Protein AF-A0A7C7URK7-F1 (afdb_monomer_lite)

Sequence (186 aa):
MGELLWFRLLLSHNMNPLSAIESWKGCSKNYHDFELNGKVVEVKTTMTKEPRRVHINNERQLDDLGSECFYLYVLTLHAMDSGGQTLPDLVNEIRDILKGHSSAENLYEMALKDAGYLDIHVSSYNTGYIQKRQEIFEVKEGFPRITNLPKGIGNISYSLIISACADFEVDLEMALSNFIGAGTNG

pLDDT: mean 93.33, std 9.84, range [29.88, 98.69]

Secondary structure (DSSP, 8-state):
-HHHHHHHHHHHTT--HHHHHHHB-GGGT-SSSEEETTEEEEEEEE-PPSSPEEEESSGGGG--TT-SEEEEEEEEEEEESS-SB-HHHHHHHHHHHHTT-HHHHHHHHHHHHHTT--GGGGGG---EEEEEEEEEEE--TTSS------TT-----EEEEGGGGGGGB--HHHHHHHHH-S----

Foldseek 3Di:
DQLLVVLVVLLVVVQDLLQSLVQQDVLQPDLFGGDDPLETERTFEWQDDPLTKTKRQWLCNLDSVSGPWYKYKYWYKDKDPDDAAWPVNSLVVVCVSCPPVVNSNVSSVVSCVSSVHDPVCVVVGRIHMDTDDIWMFTRDPPAPGDDDDDPPDISDMDMDRVVVRVVRTDDPVVSSCVRSDDDPPD

Structure (mmCIF, N/CA/C/O backbone):
data_AF-A0A7C7URK7-F1
#
_entry.id   AF-A0A7C7URK7-F1
#
loop_
_atom_site.group_PDB
_atom_site.id
_atom_site.type_symbol
_atom_site.label_atom_id
_atom_site.label_alt_id
_atom_site.label_comp_id
_atom_site.label_asym_id
_atom_site.label_entity_id
_atom_site.label_seq_id
_atom_site.pdbx_PDB_ins_code
_atom_site.Cartn_x
_atom_site.Cartn_y
_atom_site.Cartn_z
_atom_site.occupancy
_atom_site.B_iso_or_equiv
_atom_site.auth_seq_id
_atom_site.auth_comp_id
_atom_site.auth_asym_id
_atom_site.auth_atom_id
_atom_site.pdbx_PDB_model_num
ATOM 1 N N . MET A 1 1 ? 4.137 -6.793 -4.977 1.00 90.56 1 MET A N 1
ATOM 2 C CA . MET A 1 1 ? 3.041 -6.443 -5.912 1.00 90.56 1 MET A CA 1
ATOM 3 C C . MET A 1 1 ? 2.158 -5.340 -5.346 1.00 90.56 1 MET A C 1
ATOM 5 O O . MET A 1 1 ? 2.074 -4.303 -5.978 1.00 90.56 1 MET A O 1
ATOM 9 N N . GLY A 1 2 ? 1.532 -5.526 -4.173 1.00 96.12 2 GLY A N 1
ATOM 10 C CA . GLY A 1 2 ? 0.616 -4.528 -3.598 1.00 96.12 2 GLY A CA 1
ATOM 11 C C . GLY A 1 2 ? 1.224 -3.135 -3.430 1.00 96.12 2 GLY A C 1
ATOM 12 O O . GLY A 1 2 ? 0.699 -2.180 -3.987 1.00 96.12 2 GLY A O 1
ATOM 13 N N . GLU A 1 3 ? 2.367 -3.035 -2.748 1.00 97.38 3 GLU A N 1
ATOM 14 C CA . GLU A 1 3 ? 3.081 -1.761 -2.558 1.00 97.38 3 GLU A CA 1
ATOM 15 C C . GLU A 1 3 ? 3.446 -1.084 -3.887 1.00 97.38 3 GLU A C 1
ATOM 17 O O . GLU A 1 3 ? 3.233 0.110 -4.049 1.00 97.38 3 GLU A O 1
ATOM 22 N N . LEU A 1 4 ? 3.908 -1.846 -4.885 1.00 97.75 4 LEU A N 1
ATOM 23 C CA . LEU A 1 4 ? 4.211 -1.309 -6.218 1.00 97.75 4 LEU A CA 1
ATOM 24 C C . LEU A 1 4 ? 2.962 -0.798 -6.951 1.00 97.75 4 LEU A C 1
ATOM 26 O O . LEU A 1 4 ? 3.048 0.172 -7.699 1.00 97.75 4 LEU A O 1
ATOM 30 N N . LEU A 1 5 ? 1.801 -1.427 -6.748 1.00 97.75 5 LEU A N 1
ATOM 31 C CA . LEU A 1 5 ? 0.539 -0.938 -7.306 1.00 97.75 5 LEU A CA 1
ATOM 32 C C . LEU A 1 5 ? 0.128 0.386 -6.653 1.00 97.75 5 LEU A C 1
ATOM 34 O O . LEU A 1 5 ? -0.305 1.285 -7.367 1.00 97.75 5 LEU A O 1
ATOM 38 N N . TRP A 1 6 ? 0.316 0.531 -5.337 1.00 98.00 6 TRP A N 1
ATOM 39 C CA . TRP A 1 6 ? 0.125 1.814 -4.653 1.00 98.00 6 TRP A CA 1
ATOM 40 C C . TRP A 1 6 ? 1.121 2.871 -5.144 1.00 98.00 6 TRP A C 1
ATOM 42 O O . TRP A 1 6 ? 0.716 3.960 -5.533 1.00 98.00 6 TRP A O 1
ATOM 52 N N . PHE A 1 7 ? 2.409 2.532 -5.228 1.00 98.31 7 PHE A N 1
ATOM 53 C CA . PHE A 1 7 ? 3.443 3.431 -5.742 1.00 98.31 7 PHE A CA 1
ATOM 54 C C . PHE A 1 7 ? 3.117 3.930 -7.156 1.00 98.31 7 PHE A C 1
ATOM 56 O O . PHE A 1 7 ? 3.202 5.122 -7.439 1.00 98.31 7 PHE A O 1
ATOM 63 N N . ARG A 1 8 ? 2.645 3.037 -8.031 1.00 98.00 8 ARG A N 1
ATOM 64 C CA . ARG A 1 8 ? 2.185 3.405 -9.370 1.00 98.00 8 ARG A CA 1
ATOM 65 C C . ARG A 1 8 ? 0.964 4.329 -9.351 1.00 98.00 8 ARG A C 1
ATOM 67 O O . ARG A 1 8 ? 0.910 5.241 -10.171 1.00 98.00 8 ARG A O 1
ATOM 74 N N . LEU A 1 9 ? 0.019 4.131 -8.426 1.00 97.25 9 LEU A N 1
ATOM 75 C CA . LEU A 1 9 ? -1.106 5.056 -8.240 1.00 97.25 9 LEU A CA 1
ATOM 76 C C . LEU A 1 9 ? -0.622 6.448 -7.826 1.00 97.25 9 LEU A C 1
ATOM 78 O O . LEU A 1 9 ? -1.114 7.433 -8.365 1.00 97.25 9 LEU A O 1
ATOM 82 N N . LEU A 1 10 ? 0.362 6.557 -6.931 1.00 97.88 10 LEU A N 1
ATOM 83 C CA . LEU A 1 10 ? 0.929 7.858 -6.558 1.00 97.88 10 LEU A CA 1
ATOM 84 C C . LEU A 1 10 ? 1.491 8.592 -7.784 1.00 97.88 10 LEU A C 1
ATOM 86 O O . LEU A 1 10 ? 1.167 9.758 -8.020 1.00 97.88 10 LEU A O 1
ATOM 90 N N . LEU A 1 11 ? 2.274 7.890 -8.607 1.00 97.50 11 LEU A N 1
ATOM 91 C CA . LEU A 1 11 ? 2.854 8.450 -9.831 1.00 97.50 11 LEU A CA 1
ATOM 92 C C . LEU A 1 11 ? 1.776 8.857 -10.849 1.00 97.50 11 LEU A C 1
ATOM 94 O O . LEU A 1 11 ? 1.874 9.927 -11.449 1.00 97.50 11 LEU A O 1
ATOM 98 N N . SER A 1 12 ? 0.717 8.055 -11.019 1.00 96.00 12 SER A N 1
ATOM 99 C CA . SER A 1 12 ? -0.376 8.380 -11.949 1.00 96.00 12 SER A CA 1
ATOM 100 C C . SER A 1 12 ? -1.217 9.581 -11.505 1.00 96.00 12 SER A C 1
ATOM 102 O O . SER A 1 12 ? -1.884 10.192 -12.336 1.00 96.00 12 SER A O 1
ATOM 104 N N . HIS A 1 13 ? -1.171 9.938 -10.220 1.00 95.69 13 HIS A N 1
ATOM 105 C CA . HIS A 1 13 ? -1.833 11.117 -9.653 1.00 95.69 13 HIS A CA 1
ATOM 106 C C . HIS A 1 13 ? -0.895 12.328 -9.560 1.00 95.69 13 HIS A C 1
ATOM 108 O O . HIS A 1 13 ? -1.106 13.234 -8.757 1.00 95.69 13 HIS A O 1
ATOM 114 N N . ASN A 1 14 ? 0.127 12.372 -10.422 1.00 92.75 14 ASN A N 1
ATOM 115 C CA . ASN A 1 14 ? 1.082 13.474 -10.548 1.00 92.75 14 ASN A CA 1
ATOM 116 C C . ASN A 1 14 ? 1.873 13.772 -9.266 1.00 92.75 14 ASN A C 1
ATOM 118 O O . ASN A 1 14 ? 2.374 14.887 -9.096 1.00 92.75 14 ASN A O 1
ATOM 122 N N . MET A 1 15 ? 2.019 12.795 -8.365 1.00 95.75 15 MET A N 1
ATOM 123 C CA . MET A 1 15 ? 2.967 12.936 -7.268 1.00 95.75 15 MET A CA 1
ATOM 124 C C . MET A 1 15 ? 4.379 13.060 -7.846 1.00 95.75 15 MET A C 1
ATOM 126 O O . MET A 1 15 ? 4.752 12.332 -8.768 1.00 95.75 15 MET A O 1
ATOM 130 N N . ASN A 1 16 ? 5.178 13.980 -7.302 1.00 96.19 16 ASN A N 1
ATOM 131 C CA . ASN A 1 16 ? 6.574 14.109 -7.699 1.00 96.19 16 ASN A CA 1
ATOM 132 C C . ASN A 1 16 ? 7.290 12.747 -7.534 1.00 96.19 16 ASN A C 1
ATOM 134 O O . ASN A 1 16 ? 7.237 12.187 -6.437 1.00 96.19 16 ASN A O 1
ATOM 138 N N . PRO A 1 17 ? 7.980 12.224 -8.567 1.00 97.62 17 PRO A N 1
ATOM 139 C CA . PRO A 1 17 ? 8.594 10.898 -8.506 1.00 97.62 17 PRO A CA 1
ATOM 140 C C . PRO A 1 17 ? 9.590 10.702 -7.364 1.00 97.62 17 PRO A C 1
ATOM 142 O O . PRO A 1 17 ? 9.638 9.621 -6.780 1.00 97.62 17 PRO A O 1
ATOM 145 N N . LEU A 1 18 ? 10.359 11.743 -7.021 1.00 97.25 18 LEU A N 1
ATOM 146 C CA . LEU A 1 18 ? 11.308 11.693 -5.911 1.00 97.25 18 LEU A CA 1
ATOM 147 C C . LEU A 1 18 ? 10.567 11.596 -4.574 1.00 97.25 18 LEU A C 1
ATOM 149 O O . LEU A 1 18 ? 10.845 10.698 -3.787 1.00 97.25 18 LEU A O 1
ATOM 153 N N . SER A 1 19 ? 9.561 12.444 -4.354 1.00 96.94 19 SER A N 1
ATOM 154 C CA . SER A 1 19 ? 8.739 12.374 -3.140 1.00 96.94 19 SER A CA 1
ATOM 155 C C . SER A 1 19 ? 7.994 11.042 -3.026 1.00 96.94 19 SER A C 1
ATOM 157 O O . SER A 1 19 ? 7.854 10.505 -1.930 1.00 96.94 19 SER A O 1
ATOM 159 N N . ALA A 1 20 ? 7.524 10.489 -4.148 1.00 97.75 20 ALA A N 1
ATOM 160 C CA . ALA A 1 20 ? 6.830 9.210 -4.165 1.00 97.75 20 ALA A CA 1
ATOM 161 C C . ALA A 1 20 ? 7.758 8.079 -3.695 1.00 97.75 20 ALA A C 1
ATOM 163 O O . ALA A 1 20 ? 7.369 7.307 -2.818 1.00 97.75 20 ALA A O 1
ATOM 164 N N . ILE A 1 21 ? 8.986 7.985 -4.229 1.00 97.88 21 ILE A N 1
ATOM 165 C CA . ILE A 1 21 ? 9.913 6.915 -3.828 1.00 97.88 21 ILE A CA 1
ATOM 166 C C . ILE A 1 21 ? 10.423 7.119 -2.402 1.00 97.88 21 ILE A C 1
ATOM 168 O O . ILE A 1 21 ? 10.531 6.159 -1.648 1.00 97.88 21 ILE A O 1
ATOM 172 N N . GLU A 1 22 ? 10.657 8.366 -1.991 1.00 96.38 22 GLU A N 1
ATOM 173 C CA . GLU A 1 22 ? 11.041 8.683 -0.615 1.00 96.38 22 GLU A CA 1
ATOM 174 C C . GLU A 1 22 ? 9.939 8.332 0.387 1.00 96.38 22 GLU A C 1
ATOM 176 O O . GLU A 1 22 ? 10.253 8.005 1.533 1.00 96.38 22 GLU A O 1
ATOM 181 N N . SER A 1 23 ? 8.669 8.365 -0.026 1.00 97.12 23 SER A N 1
ATOM 182 C CA . SER A 1 23 ? 7.552 7.962 0.828 1.00 97.12 23 SER A CA 1
ATOM 183 C C . SER A 1 23 ? 7.448 6.450 1.021 1.00 97.12 23 SER A C 1
ATOM 185 O O . SER A 1 23 ? 6.872 6.024 2.015 1.00 97.12 23 SER A O 1
ATOM 187 N N . TRP A 1 24 ? 8.019 5.625 0.135 1.00 97.69 24 TRP A N 1
ATOM 188 C CA . TRP A 1 24 ? 7.968 4.167 0.260 1.00 97.69 24 TRP A CA 1
ATOM 189 C C . TRP A 1 24 ? 8.953 3.684 1.336 1.00 97.69 24 TRP A C 1
ATOM 191 O O . TRP A 1 24 ? 10.169 3.725 1.163 1.00 97.69 24 TRP A O 1
ATOM 201 N N . LYS A 1 25 ? 8.425 3.246 2.482 1.00 95.31 25 LYS A N 1
ATOM 202 C CA . LYS A 1 25 ? 9.189 2.796 3.659 1.00 95.31 25 LYS A CA 1
ATOM 203 C C . LYS A 1 25 ? 9.183 1.278 3.842 1.00 95.31 25 LYS A C 1
ATOM 205 O O . LYS A 1 25 ? 10.117 0.749 4.457 1.00 95.31 25 LYS A O 1
ATOM 210 N N . GLY A 1 26 ? 8.179 0.586 3.302 1.00 88.75 26 GLY A N 1
ATOM 211 C CA . GLY A 1 26 ? 7.994 -0.866 3.429 1.00 88.75 26 GLY A CA 1
ATOM 212 C C . GLY A 1 26 ? 9.161 -1.689 2.876 1.00 88.75 26 GLY A C 1
ATOM 213 O O . GLY A 1 26 ? 9.541 -2.704 3.466 1.00 88.75 26 GLY A O 1
ATOM 214 N N . CYS A 1 27 ? 9.840 -1.192 1.834 1.00 84.06 27 CYS A N 1
ATOM 215 C CA . CYS A 1 27 ? 11.009 -1.851 1.242 1.00 84.06 27 CYS A CA 1
ATOM 216 C C . CYS A 1 27 ? 12.147 -2.114 2.245 1.00 84.06 27 CYS A C 1
ATOM 218 O O . CYS A 1 27 ? 12.900 -3.068 2.078 1.00 84.06 27 CYS A O 1
ATOM 220 N N . SER A 1 28 ? 12.249 -1.322 3.319 1.00 81.06 28 SER A N 1
ATOM 221 C CA . SER A 1 28 ? 13.300 -1.436 4.339 1.00 81.06 28 SER A CA 1
ATOM 222 C C . SER A 1 28 ? 12.817 -2.061 5.660 1.00 81.06 28 SER A C 1
ATOM 224 O O . SER A 1 28 ? 13.458 -1.872 6.694 1.00 81.06 28 SER A O 1
ATOM 226 N N . LYS A 1 29 ? 11.716 -2.833 5.646 1.00 79.00 29 LYS A N 1
ATOM 227 C CA . LYS A 1 29 ? 11.122 -3.511 6.825 1.00 79.00 29 LYS A CA 1
ATOM 228 C C . LYS A 1 29 ? 10.642 -2.565 7.935 1.00 79.00 29 LYS A C 1
ATOM 230 O O . LYS A 1 29 ? 10.674 -2.927 9.113 1.00 79.00 29 LYS A O 1
ATOM 235 N N . ASN A 1 30 ? 10.200 -1.364 7.570 1.00 84.94 30 ASN A N 1
ATOM 236 C CA . ASN A 1 30 ? 9.468 -0.504 8.498 1.00 84.94 30 ASN A CA 1
ATOM 237 C C . ASN A 1 30 ? 8.087 -1.100 8.813 1.00 84.94 30 ASN A C 1
ATOM 239 O O . ASN A 1 30 ? 7.623 -2.013 8.131 1.00 84.94 30 ASN A O 1
ATOM 243 N N . TYR A 1 31 ? 7.441 -0.609 9.875 1.00 87.56 31 TYR A N 1
ATOM 244 C CA . TYR A 1 31 ? 6.106 -1.091 10.246 1.00 87.56 31 TYR A CA 1
ATOM 245 C C . TYR A 1 31 ? 5.027 -0.666 9.254 1.00 87.56 31 TYR A C 1
ATOM 247 O O . TYR A 1 31 ? 4.070 -1.417 9.085 1.00 87.56 31 TYR A O 1
ATOM 255 N N . HIS A 1 32 ? 5.208 0.492 8.619 1.00 93.50 32 HIS A N 1
ATOM 256 C CA . HIS A 1 32 ? 4.297 1.037 7.625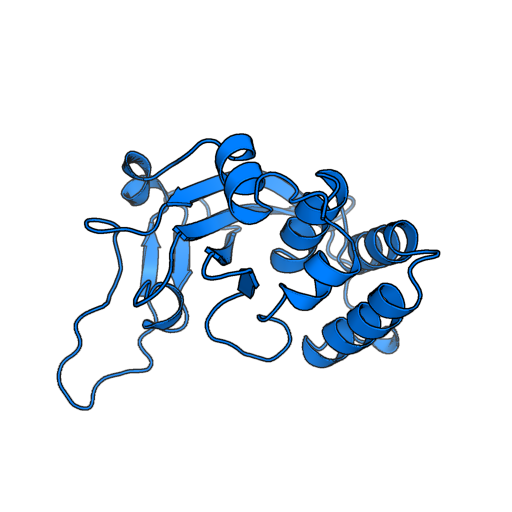 1.00 93.50 32 HIS A CA 1
ATOM 257 C C . HIS A 1 32 ? 4.913 1.002 6.231 1.00 93.50 32 HIS A C 1
ATOM 259 O O . HIS A 1 32 ? 6.126 1.188 6.064 1.00 93.50 32 HIS A O 1
ATOM 265 N N . ASP A 1 33 ? 4.057 0.821 5.231 1.00 96.94 33 ASP A N 1
ATOM 266 C CA . ASP A 1 33 ? 4.492 0.744 3.842 1.00 96.94 33 ASP A CA 1
ATOM 267 C C . ASP A 1 33 ? 4.819 2.115 3.243 1.00 96.94 33 ASP A C 1
ATOM 269 O O . ASP A 1 33 ? 5.863 2.253 2.606 1.00 96.94 33 ASP A O 1
ATOM 273 N N . PHE A 1 34 ? 3.980 3.136 3.452 1.00 97.81 34 PHE A N 1
ATOM 274 C CA . PHE A 1 34 ? 4.201 4.485 2.922 1.00 97.81 34 PHE A CA 1
ATOM 275 C C . PHE A 1 34 ? 3.983 5.569 3.973 1.00 97.81 34 PHE A C 1
ATOM 277 O O . PHE A 1 34 ? 2.985 5.551 4.688 1.00 97.81 34 PHE A O 1
ATOM 284 N N . GLU A 1 35 ? 4.885 6.551 4.013 1.00 96.38 35 GLU A N 1
ATOM 285 C CA . GLU A 1 35 ? 4.817 7.689 4.931 1.00 96.38 35 GLU A CA 1
ATOM 286 C C . GLU A 1 35 ? 5.236 8.998 4.248 1.00 96.38 35 GLU A C 1
ATOM 288 O O . GLU A 1 35 ? 6.319 9.090 3.666 1.00 96.38 35 GLU A O 1
ATOM 293 N N . LEU A 1 36 ? 4.406 10.036 4.365 1.00 95.25 36 LEU A N 1
ATOM 294 C CA . LEU A 1 36 ? 4.687 11.377 3.853 1.00 95.25 36 LEU A CA 1
ATOM 295 C C . LEU A 1 36 ? 4.114 12.442 4.791 1.00 95.25 36 LEU A C 1
ATOM 297 O O . LEU A 1 36 ? 2.902 12.545 4.942 1.00 95.25 36 LEU A O 1
ATOM 301 N N . ASN A 1 37 ? 4.972 13.273 5.391 1.00 93.25 37 ASN A N 1
ATOM 302 C CA . ASN A 1 37 ? 4.561 14.410 6.231 1.00 93.25 37 ASN A CA 1
ATOM 303 C C . ASN A 1 37 ? 3.529 14.044 7.321 1.00 93.25 37 ASN A C 1
ATOM 305 O O . ASN A 1 37 ? 2.568 14.770 7.530 1.00 93.25 37 ASN A O 1
ATOM 309 N N . GLY A 1 38 ? 3.705 12.902 7.994 1.00 93.50 38 GLY A N 1
ATOM 310 C CA . GLY A 1 38 ? 2.770 12.418 9.020 1.00 93.50 38 GLY A CA 1
ATOM 311 C C . GLY A 1 38 ? 1.544 11.676 8.477 1.00 93.50 38 GLY A C 1
ATOM 312 O O . GLY A 1 38 ? 0.725 11.210 9.262 1.00 93.50 38 GLY A O 1
ATOM 313 N N . LYS A 1 39 ? 1.409 11.527 7.157 1.00 96.81 39 LYS A N 1
ATOM 314 C CA . LYS A 1 39 ? 0.357 10.735 6.512 1.00 96.81 39 LYS A CA 1
ATOM 315 C C . LYS A 1 39 ? 0.890 9.346 6.207 1.00 96.81 39 LYS A C 1
ATOM 317 O O . LYS A 1 39 ? 1.969 9.225 5.630 1.00 96.81 39 LYS A O 1
ATOM 322 N N . VAL A 1 40 ? 0.138 8.320 6.576 1.00 97.56 40 VAL A N 1
ATOM 323 C CA . VAL A 1 40 ? 0.571 6.921 6.532 1.00 97.56 40 VAL A CA 1
ATOM 324 C C . VAL A 1 40 ? -0.389 6.096 5.686 1.00 97.56 40 VAL A C 1
ATOM 326 O O . VAL A 1 40 ? -1.605 6.274 5.767 1.00 97.56 40 VAL A O 1
ATOM 329 N N . VAL A 1 41 ? 0.150 5.182 4.880 1.00 98.38 41 VAL A N 1
ATOM 330 C CA . VAL A 1 41 ? -0.627 4.161 4.172 1.00 98.38 41 VAL A CA 1
ATOM 331 C C . VAL A 1 41 ? 0.015 2.800 4.402 1.00 98.38 41 VAL A C 1
ATOM 333 O O . VAL A 1 41 ? 1.168 2.574 4.041 1.00 98.38 41 VAL A O 1
ATOM 336 N N . GLU A 1 42 ? -0.764 1.884 4.964 1.00 98.25 42 GLU A N 1
ATOM 337 C CA . GLU A 1 42 ? -0.437 0.465 5.071 1.00 98.25 42 GLU A CA 1
ATOM 338 C C . GLU A 1 42 ? -1.128 -0.297 3.934 1.00 98.25 42 GLU A C 1
ATOM 340 O O . GLU A 1 42 ? -2.347 -0.208 3.772 1.00 98.25 42 GLU A O 1
ATOM 345 N N . VAL A 1 43 ? -0.380 -1.061 3.140 1.00 98.19 43 VAL A N 1
ATOM 346 C CA . VAL A 1 43 ? -0.869 -1.742 1.937 1.00 98.19 43 VAL A CA 1
ATOM 347 C C . VAL A 1 43 ? -0.986 -3.242 2.181 1.00 98.19 43 VAL A C 1
ATOM 349 O O . VAL A 1 43 ? -0.013 -3.973 2.343 1.00 98.19 43 VAL A O 1
ATOM 352 N N . LYS A 1 44 ? -2.208 -3.769 2.102 1.00 97.81 44 LYS A N 1
ATOM 353 C CA . LYS A 1 44 ? -2.470 -5.207 2.202 1.00 97.81 44 LYS A CA 1
ATOM 354 C C . LYS A 1 44 ? -3.042 -5.762 0.911 1.00 97.81 44 LYS A C 1
ATOM 356 O O . LYS A 1 44 ? -3.867 -5.152 0.240 1.00 97.81 44 LYS A O 1
ATOM 361 N N . THR A 1 45 ? -2.635 -6.983 0.579 1.00 97.06 45 THR A N 1
ATOM 362 C CA . THR A 1 45 ? -3.232 -7.750 -0.520 1.00 97.06 45 THR A CA 1
ATOM 363 C C . THR A 1 45 ? -3.983 -8.951 0.036 1.00 97.06 45 THR A C 1
ATOM 365 O O . THR A 1 45 ? -3.614 -9.512 1.068 1.00 97.06 45 THR A O 1
ATOM 368 N N . THR A 1 46 ? -5.046 -9.363 -0.645 1.00 97.19 46 THR A N 1
ATOM 369 C CA . THR A 1 46 ? -5.754 -10.604 -0.343 1.00 97.19 46 THR A CA 1
ATOM 370 C C . THR A 1 46 ? -6.185 -11.307 -1.616 1.00 97.19 46 THR A C 1
ATOM 372 O O . THR A 1 46 ? -6.560 -10.680 -2.604 1.00 97.19 46 THR A O 1
ATOM 375 N N . MET A 1 47 ? -6.147 -12.632 -1.575 1.00 95.31 47 MET A N 1
ATOM 376 C CA . MET A 1 47 ? -6.725 -13.513 -2.593 1.00 95.31 47 MET A CA 1
ATOM 377 C C . MET A 1 47 ? -7.799 -14.429 -1.985 1.00 95.31 47 MET A C 1
ATOM 379 O O . MET A 1 47 ? -8.251 -15.384 -2.615 1.00 95.31 47 MET A O 1
ATOM 383 N N . THR A 1 48 ? -8.170 -14.187 -0.723 1.00 89.38 48 THR A N 1
ATOM 384 C CA . THR A 1 48 ? -9.136 -15.020 -0.001 1.00 89.38 48 THR A CA 1
ATOM 385 C C . THR A 1 48 ? -10.544 -14.866 -0.575 1.00 89.38 48 THR A C 1
ATOM 387 O O . THR A 1 48 ? -10.916 -13.806 -1.074 1.00 89.38 48 THR A O 1
ATOM 390 N N . LYS A 1 49 ? -11.336 -15.942 -0.509 1.00 88.56 49 LYS A N 1
ATOM 391 C CA . LYS A 1 49 ? -12.784 -15.886 -0.759 1.00 88.56 49 LYS A CA 1
ATOM 392 C C . LYS A 1 49 ? -13.504 -15.348 0.477 1.00 88.56 49 LYS A C 1
ATOM 394 O O . LYS A 1 49 ? -12.923 -15.308 1.559 1.00 88.56 49 LYS A O 1
ATOM 399 N N . GLU A 1 50 ? -14.768 -14.968 0.313 1.00 90.38 50 GLU A N 1
ATOM 400 C CA . GLU A 1 50 ? -15.561 -14.411 1.410 1.00 90.38 50 GLU A CA 1
ATOM 401 C C . GLU A 1 50 ? -15.671 -15.368 2.626 1.00 90.38 50 GLU A C 1
ATOM 403 O O . GLU A 1 50 ? -15.847 -16.576 2.436 1.00 90.38 50 GLU A O 1
ATOM 408 N N . PRO A 1 51 ? -15.585 -14.852 3.872 1.00 92.31 51 PRO A N 1
ATOM 409 C CA . PRO A 1 51 ? -15.281 -13.458 4.198 1.00 92.31 51 PRO A CA 1
ATOM 410 C C . PRO A 1 51 ? -13.819 -13.112 3.875 1.00 92.31 51 PRO A C 1
ATOM 412 O O . PRO A 1 51 ? -12.902 -13.788 4.359 1.00 92.31 51 PRO A O 1
ATOM 415 N N . ARG A 1 52 ? -13.602 -12.060 3.071 1.00 96.19 52 ARG A N 1
ATOM 416 C CA . ARG A 1 52 ? -12.250 -11.627 2.695 1.00 96.19 52 ARG A CA 1
ATOM 417 C C . ARG A 1 52 ? -11.501 -11.122 3.917 1.00 96.19 52 ARG A C 1
ATOM 419 O O . ARG A 1 52 ? -12.050 -10.396 4.751 1.00 96.19 52 ARG A O 1
ATOM 426 N N . ARG A 1 53 ? -10.228 -11.502 4.006 1.00 97.50 53 ARG A N 1
ATOM 427 C CA . ARG A 1 53 ? -9.351 -11.134 5.118 1.00 97.50 53 ARG A CA 1
ATOM 428 C C . ARG A 1 53 ? -8.022 -10.580 4.643 1.00 97.50 53 ARG A C 1
ATOM 430 O O . ARG A 1 53 ? -7.478 -11.055 3.647 1.00 97.50 53 ARG A O 1
ATOM 437 N N . VAL A 1 54 ? -7.482 -9.643 5.410 1.00 97.81 54 VAL A N 1
ATOM 438 C CA . VAL A 1 54 ? -6.081 -9.217 5.328 1.00 97.81 54 VAL A CA 1
ATOM 439 C C . VAL A 1 54 ? -5.357 -9.587 6.611 1.00 97.81 54 VAL A C 1
ATOM 441 O O . VAL A 1 54 ? -5.956 -9.598 7.689 1.00 97.81 54 VAL A O 1
ATOM 444 N N . HIS A 1 55 ? -4.076 -9.922 6.489 1.00 97.31 55 HIS A N 1
ATOM 445 C CA . HIS A 1 55 ? -3.242 -10.250 7.635 1.00 97.31 55 HIS A CA 1
ATOM 446 C C . HIS A 1 55 ? -2.457 -9.022 8.082 1.00 97.31 55 HIS A C 1
ATOM 448 O O . HIS A 1 55 ? -1.801 -8.369 7.270 1.00 97.31 55 HIS A O 1
ATOM 454 N N . ILE A 1 56 ? -2.524 -8.736 9.376 1.00 97.31 56 ILE A N 1
ATOM 455 C CA . ILE A 1 56 ? -1.682 -7.765 10.058 1.00 97.31 56 ILE A CA 1
ATOM 456 C C . ILE A 1 56 ? -0.586 -8.574 10.747 1.00 97.31 56 ILE A C 1
ATOM 458 O O . ILE A 1 56 ? -0.879 -9.383 11.626 1.00 97.31 56 ILE A O 1
ATOM 462 N N . ASN A 1 57 ? 0.658 -8.423 10.293 1.00 95.00 57 ASN A N 1
ATOM 463 C CA . ASN A 1 57 ? 1.794 -9.234 10.745 1.00 95.00 57 ASN A CA 1
ATOM 464 C C . ASN A 1 57 ? 2.350 -8.760 12.089 1.00 95.00 57 ASN A C 1
ATOM 466 O O . ASN A 1 57 ? 3.026 -9.519 12.780 1.00 95.00 57 ASN A O 1
ATOM 470 N N . ASN A 1 58 ? 2.097 -7.501 12.430 1.00 95.12 58 ASN A N 1
ATOM 471 C CA . ASN A 1 58 ? 2.524 -6.892 13.674 1.00 95.12 58 ASN A CA 1
ATOM 472 C C . ASN A 1 58 ? 1.497 -5.835 14.093 1.00 95.12 58 ASN A C 1
ATOM 474 O O . ASN A 1 58 ? 1.008 -5.082 13.253 1.00 95.12 58 ASN A O 1
ATOM 478 N N . GLU A 1 59 ? 1.186 -5.750 15.383 1.00 93.50 59 GLU A N 1
ATOM 479 C CA . GLU A 1 59 ? 0.239 -4.781 15.935 1.00 93.50 59 GLU A CA 1
ATOM 480 C C . GLU A 1 59 ? 0.574 -3.333 15.567 1.00 93.50 59 GLU A C 1
ATOM 482 O O . GLU A 1 59 ? -0.332 -2.530 15.353 1.00 93.50 59 GLU A O 1
ATOM 487 N N . ARG A 1 60 ? 1.866 -3.030 15.406 1.00 93.44 60 ARG A N 1
ATOM 488 C CA . ARG A 1 60 ? 2.366 -1.694 15.083 1.00 93.44 60 ARG A CA 1
ATOM 489 C C . ARG A 1 60 ? 2.047 -1.252 13.663 1.00 93.44 60 ARG A C 1
ATOM 491 O O . ARG A 1 60 ? 2.122 -0.068 13.400 1.00 93.44 60 ARG A O 1
ATOM 498 N N . GLN A 1 61 ? 1.671 -2.163 12.762 1.00 95.19 61 GLN A N 1
ATOM 499 C CA . GLN A 1 61 ? 1.336 -1.796 11.381 1.00 95.19 61 GLN A CA 1
ATOM 500 C C . GLN A 1 61 ? 0.044 -0.978 11.261 1.00 95.19 61 GLN A C 1
ATOM 502 O O . GLN A 1 61 ? -0.230 -0.467 10.187 1.00 95.19 61 GLN A O 1
ATOM 507 N N . LEU A 1 62 ? -0.786 -0.921 12.311 1.00 95.50 62 LEU A N 1
ATOM 508 C CA . LEU A 1 62 ? -2.004 -0.098 12.361 1.00 95.50 62 LEU A CA 1
ATOM 509 C C . LEU A 1 62 ? -2.004 0.849 13.574 1.00 95.50 62 LEU A C 1
ATOM 511 O O . LEU A 1 62 ? -3.070 1.293 14.017 1.00 95.50 62 LEU A O 1
ATOM 515 N N . ASP A 1 63 ? -0.823 1.112 14.137 1.00 91.31 63 ASP A N 1
ATOM 516 C CA . ASP A 1 63 ? -0.626 2.065 15.226 1.00 91.31 63 ASP A CA 1
ATOM 517 C C . ASP A 1 63 ? -0.538 3.480 14.642 1.00 91.31 63 ASP A C 1
ATOM 519 O O . ASP A 1 63 ? 0.444 3.846 14.001 1.00 91.31 63 ASP A O 1
ATOM 523 N N . ASP A 1 64 ? -1.590 4.274 14.838 1.00 90.25 64 ASP A N 1
ATOM 524 C CA . ASP A 1 64 ? -1.710 5.626 14.287 1.00 90.25 64 ASP A CA 1
ATOM 525 C C . ASP A 1 64 ? -1.127 6.717 15.181 1.00 90.25 64 ASP A C 1
ATOM 527 O O . ASP A 1 64 ? -1.312 7.907 14.908 1.00 90.25 64 ASP A O 1
ATOM 531 N N . LEU A 1 65 ? -0.409 6.347 16.243 1.00 88.06 65 LEU A N 1
ATOM 532 C CA . LEU A 1 65 ? 0.114 7.310 17.197 1.00 88.06 65 LEU A CA 1
ATOM 533 C 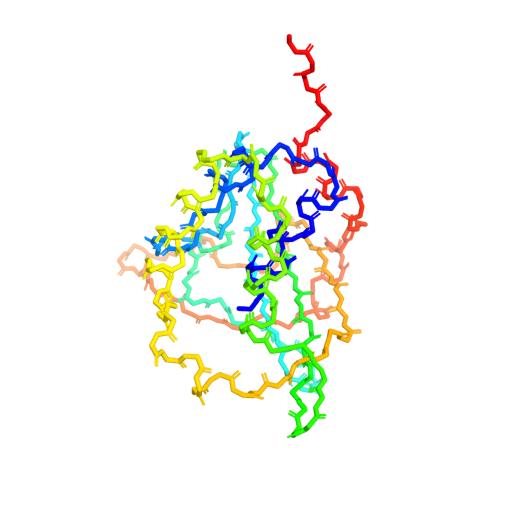C . LEU A 1 65 ? 1.035 8.338 16.518 1.00 88.06 65 LEU A C 1
ATOM 535 O O . LEU A 1 65 ? 2.118 8.018 16.033 1.00 88.06 65 LEU A O 1
ATOM 539 N N . GLY A 1 66 ? 0.614 9.605 16.540 1.00 87.06 66 GLY A N 1
ATOM 540 C CA . GLY A 1 66 ? 1.367 10.722 15.963 1.00 87.06 66 GLY A CA 1
ATOM 541 C C . GLY A 1 66 ? 1.196 10.906 14.452 1.00 87.06 66 GLY A C 1
ATOM 542 O O . GLY A 1 66 ? 1.843 11.789 13.891 1.00 87.06 66 GLY A O 1
ATOM 543 N N . SER A 1 67 ? 0.328 10.122 13.806 1.00 92.25 67 SER A N 1
ATOM 544 C CA . SER A 1 67 ? -0.025 10.308 12.395 1.00 92.25 67 SER A CA 1
ATOM 545 C C . SER A 1 67 ? -1.074 11.415 12.236 1.00 92.25 67 SER A C 1
ATOM 547 O O . SER A 1 67 ? -2.018 11.503 13.018 1.00 92.25 67 SER A O 1
ATOM 549 N N . GLU A 1 68 ? -0.931 12.255 11.210 1.00 93.75 68 GLU A N 1
ATOM 550 C CA . GLU A 1 68 ? -1.951 13.225 10.787 1.00 93.75 68 GLU A CA 1
ATOM 551 C C . GLU A 1 68 ? -3.142 12.506 10.140 1.00 93.75 68 GLU A C 1
ATOM 553 O O . GLU A 1 68 ? -4.296 12.831 10.406 1.00 93.75 68 GLU A O 1
ATOM 558 N N . CYS A 1 69 ? -2.855 11.516 9.293 1.00 94.88 69 CYS A N 1
ATOM 559 C CA . CYS A 1 69 ? -3.832 10.649 8.638 1.00 94.88 69 CYS A CA 1
ATOM 560 C C . CYS A 1 69 ? -3.238 9.246 8.510 1.00 94.88 69 CYS A C 1
ATOM 562 O O . CYS A 1 69 ? -2.058 9.110 8.190 1.00 94.88 69 CYS A O 1
ATOM 564 N N . PHE A 1 70 ? -4.053 8.211 8.695 1.00 97.81 70 PHE A N 1
ATOM 565 C CA . PHE A 1 70 ? -3.630 6.825 8.523 1.00 97.81 70 PHE A CA 1
ATOM 566 C C . PHE A 1 70 ? -4.653 6.088 7.667 1.00 97.81 70 PHE A C 1
ATOM 568 O O . PHE A 1 70 ? -5.837 6.051 8.002 1.00 97.81 70 PHE A O 1
ATOM 575 N N . TYR A 1 71 ? -4.197 5.458 6.587 1.00 98.62 71 TYR A N 1
ATOM 576 C CA . TYR A 1 71 ? -5.034 4.619 5.743 1.00 98.62 71 TYR A CA 1
ATOM 577 C C . TYR A 1 71 ? -4.562 3.164 5.702 1.00 98.62 71 TYR A C 1
ATOM 579 O O . TYR A 1 71 ? -3.372 2.880 5.601 1.00 98.62 71 TYR A O 1
ATOM 587 N N . LEU A 1 72 ? -5.513 2.233 5.715 1.00 98.62 72 LEU A N 1
ATOM 588 C CA . LEU A 1 72 ? -5.307 0.849 5.304 1.00 98.62 72 LEU A CA 1
ATOM 589 C C . LEU A 1 72 ? -5.821 0.707 3.871 1.00 98.62 72 LEU A C 1
ATOM 591 O O . LEU A 1 72 ? -7.027 0.771 3.632 1.00 98.62 72 LEU A O 1
ATOM 595 N N . TYR A 1 73 ? -4.917 0.490 2.925 1.00 98.62 73 TYR A N 1
ATOM 596 C CA . TYR A 1 73 ? -5.247 0.228 1.531 1.00 98.62 73 TYR A CA 1
ATOM 597 C C . TYR A 1 73 ? -5.273 -1.277 1.260 1.00 98.62 73 TYR A C 1
ATOM 599 O O . TYR A 1 73 ? -4.292 -1.982 1.495 1.00 98.62 73 TYR A O 1
ATOM 607 N N . VAL A 1 74 ? -6.396 -1.787 0.754 1.00 98.38 74 VAL A N 1
ATOM 608 C CA . VAL A 1 74 ? -6.603 -3.216 0.514 1.00 98.38 74 VAL A CA 1
ATOM 609 C C . VAL A 1 74 ? -6.838 -3.514 -0.961 1.00 98.38 74 VAL A C 1
ATOM 611 O O . VAL A 1 74 ? -7.775 -3.030 -1.594 1.00 98.38 74 VAL A O 1
ATOM 614 N N . LEU A 1 75 ? -6.006 -4.409 -1.488 1.00 97.75 75 LEU A N 1
ATOM 615 C CA . LEU A 1 75 ? -6.073 -4.928 -2.846 1.00 97.75 75 LEU A CA 1
ATOM 616 C C . LEU A 1 75 ? -6.574 -6.368 -2.852 1.00 97.75 75 LEU A C 1
ATOM 618 O O . LEU A 1 75 ? -5.910 -7.276 -2.351 1.00 97.75 75 LEU A O 1
ATOM 622 N N . THR A 1 76 ? -7.714 -6.605 -3.497 1.00 97.12 76 THR A N 1
ATOM 623 C CA . THR A 1 76 ? -8.139 -7.975 -3.810 1.00 97.12 76 THR A CA 1
ATOM 624 C C . THR A 1 76 ? -7.567 -8.380 -5.156 1.00 97.12 76 THR A C 1
ATOM 626 O O . THR A 1 76 ? -7.939 -7.818 -6.189 1.00 97.12 76 THR A O 1
ATOM 629 N N . LEU A 1 77 ? -6.674 -9.364 -5.143 1.00 96.25 77 LEU A N 1
ATOM 630 C CA . LEU A 1 77 ? -6.010 -9.888 -6.329 1.00 96.25 77 LEU A CA 1
ATOM 631 C C . LEU A 1 77 ? -6.556 -11.272 -6.682 1.00 96.25 77 LEU A C 1
ATOM 633 O O . LEU A 1 77 ? -6.971 -12.047 -5.823 1.00 96.25 77 LEU A O 1
ATOM 637 N N . HIS A 1 78 ? -6.517 -11.594 -7.968 1.00 95.00 78 HIS A N 1
ATOM 638 C CA . HIS A 1 78 ? -6.782 -12.930 -8.481 1.00 95.00 78 HIS A CA 1
ATOM 639 C C . HIS A 1 78 ? -5.579 -13.384 -9.302 1.00 95.00 78 HIS A C 1
ATOM 641 O O . HIS A 1 78 ? -5.222 -12.710 -10.268 1.00 95.00 78 HIS A O 1
ATOM 647 N N . ALA A 1 79 ? -4.952 -14.494 -8.909 1.00 94.00 79 ALA A N 1
ATOM 648 C CA . ALA A 1 79 ? -3.868 -15.085 -9.683 1.00 94.00 79 ALA A CA 1
ATOM 649 C C . ALA A 1 79 ? -4.431 -15.762 -10.930 1.00 94.00 79 ALA A C 1
ATOM 651 O O . ALA A 1 79 ? -5.532 -16.315 -10.916 1.00 94.00 79 ALA A O 1
ATOM 652 N N . MET A 1 80 ? -3.661 -15.693 -12.002 1.00 91.00 80 MET A N 1
ATOM 653 C CA . MET A 1 80 ? -3.994 -16.263 -13.293 1.00 91.00 80 MET A CA 1
ATOM 654 C C . MET A 1 80 ? -2.898 -17.247 -13.689 1.00 91.00 80 MET A C 1
ATOM 656 O O . MET A 1 80 ? -1.715 -16.925 -13.586 1.00 91.00 80 MET A O 1
ATOM 660 N N . ASP A 1 81 ? -3.297 -18.416 -14.191 1.00 82.50 81 ASP A N 1
ATOM 661 C CA . ASP A 1 81 ? -2.362 -19.398 -14.759 1.00 82.50 81 ASP A CA 1
ATOM 662 C C . ASP A 1 81 ? -1.749 -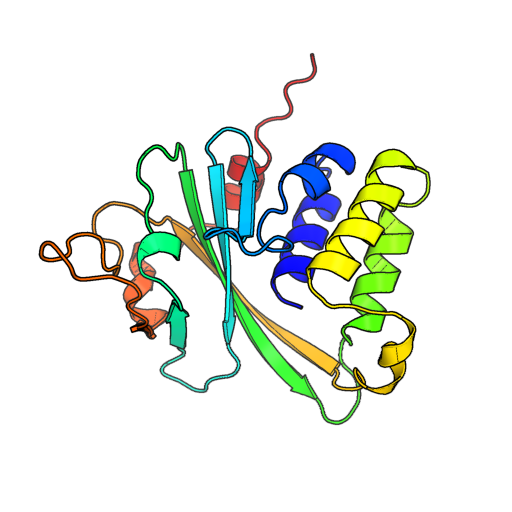18.895 -16.080 1.00 82.50 81 ASP A C 1
ATOM 664 O O . ASP A 1 81 ? -0.648 -19.284 -16.461 1.00 82.50 81 ASP A O 1
ATOM 668 N N . SER A 1 82 ? -2.459 -18.002 -16.780 1.00 86.62 82 SER A N 1
ATOM 669 C CA . SER A 1 82 ? -1.986 -17.308 -17.978 1.00 86.62 82 SER A CA 1
ATOM 670 C C . SER A 1 82 ? -2.632 -15.924 -18.099 1.00 86.62 82 SER A C 1
ATOM 672 O O . SER A 1 82 ? -3.850 -15.800 -17.935 1.00 86.62 82 SER A O 1
ATOM 674 N N . GLY A 1 83 ? -1.841 -14.907 -18.451 1.00 89.00 83 GLY A N 1
ATOM 675 C CA . GLY A 1 83 ? -2.287 -13.512 -18.558 1.00 89.00 83 GLY A CA 1
ATOM 676 C C . GLY A 1 83 ? -2.307 -12.775 -17.214 1.00 89.00 83 GLY A C 1
ATOM 677 O O . GLY A 1 83 ? -1.817 -13.284 -16.213 1.00 89.00 83 GLY A O 1
ATOM 678 N N . GLY A 1 84 ? -2.885 -11.571 -17.184 1.00 93.44 84 GLY A N 1
ATOM 679 C CA . GLY A 1 84 ? -2.759 -10.657 -16.041 1.00 93.44 84 GLY A CA 1
ATOM 680 C C . GLY A 1 84 ? -1.409 -9.933 -16.024 1.00 93.44 84 GLY A C 1
ATOM 681 O O . GLY A 1 84 ? -0.577 -10.148 -16.899 1.00 93.44 84 GLY A O 1
ATOM 682 N N . GLN A 1 85 ? -1.208 -9.057 -15.040 1.00 95.88 85 GLN A N 1
ATOM 683 C CA . GLN A 1 85 ? 0.047 -8.323 -14.878 1.00 95.88 85 GLN A CA 1
ATOM 684 C C . GLN A 1 85 ? 0.985 -9.105 -13.958 1.00 95.88 85 GLN A C 1
ATOM 686 O O . GLN A 1 85 ? 0.595 -9.457 -12.839 1.00 95.88 85 GLN A O 1
ATOM 691 N N . THR A 1 86 ? 2.204 -9.388 -14.412 1.00 96.06 86 THR A N 1
ATOM 692 C CA . THR A 1 86 ? 3.232 -10.017 -13.574 1.00 96.06 86 THR A CA 1
ATOM 693 C C . THR A 1 86 ? 3.997 -8.974 -12.760 1.00 96.06 86 THR A C 1
ATOM 695 O O . THR A 1 86 ? 3.910 -7.768 -13.005 1.00 96.06 86 THR A O 1
ATOM 698 N N . LEU A 1 87 ? 4.747 -9.430 -11.754 1.00 95.88 87 LEU A N 1
ATOM 699 C CA . LEU A 1 87 ? 5.601 -8.535 -10.972 1.00 95.88 87 LEU A CA 1
ATOM 700 C C . LEU A 1 87 ? 6.675 -7.851 -11.849 1.00 95.88 87 LEU A C 1
ATOM 702 O O . LEU A 1 87 ? 6.796 -6.632 -11.737 1.00 95.88 87 LEU A O 1
ATOM 706 N N . PRO A 1 88 ? 7.399 -8.560 -12.743 1.00 96.69 88 PRO A N 1
ATOM 707 C CA . PRO A 1 88 ? 8.324 -7.926 -13.681 1.00 96.69 88 PRO A CA 1
ATOM 708 C C . PRO A 1 88 ? 7.662 -6.906 -14.610 1.00 96.69 88 PRO A C 1
ATOM 710 O O . PRO A 1 88 ? 8.251 -5.856 -14.854 1.00 96.69 88 PRO A O 1
ATOM 713 N N . ASP A 1 89 ? 6.441 -7.171 -15.092 1.00 96.50 89 ASP A N 1
ATOM 714 C CA . ASP A 1 89 ? 5.711 -6.206 -15.929 1.00 96.50 89 ASP A CA 1
ATOM 715 C C . ASP A 1 89 ? 5.482 -4.895 -15.174 1.00 96.50 89 ASP A C 1
ATOM 717 O O . ASP A 1 89 ? 5.764 -3.821 -15.698 1.00 96.50 89 ASP A O 1
ATOM 721 N N . LEU A 1 90 ? 5.016 -4.985 -13.924 1.00 97.69 90 LEU A N 1
ATOM 722 C CA . LEU A 1 90 ? 4.770 -3.814 -13.084 1.00 97.69 90 LEU A CA 1
ATOM 723 C C . LEU A 1 90 ? 6.066 -3.061 -12.751 1.00 97.69 90 LEU A C 1
ATOM 725 O O . LEU A 1 90 ? 6.084 -1.833 -12.761 1.00 97.69 90 LEU A O 1
ATOM 729 N N . VAL A 1 91 ? 7.153 -3.784 -12.471 1.00 97.94 91 VAL A N 1
ATOM 730 C CA . VAL A 1 91 ? 8.469 -3.175 -12.232 1.00 97.94 91 VAL A CA 1
ATOM 731 C C . VAL A 1 91 ? 8.937 -2.398 -13.461 1.00 97.94 91 VAL A C 1
ATOM 733 O O . VAL A 1 91 ? 9.368 -1.255 -13.338 1.00 97.94 91 VAL A O 1
ATOM 736 N N . ASN A 1 92 ? 8.824 -2.986 -14.652 1.00 97.88 92 ASN A N 1
ATOM 737 C CA . ASN A 1 92 ? 9.249 -2.333 -15.887 1.00 97.88 92 ASN A CA 1
ATOM 738 C C . ASN A 1 92 ? 8.351 -1.145 -16.261 1.00 97.88 92 ASN 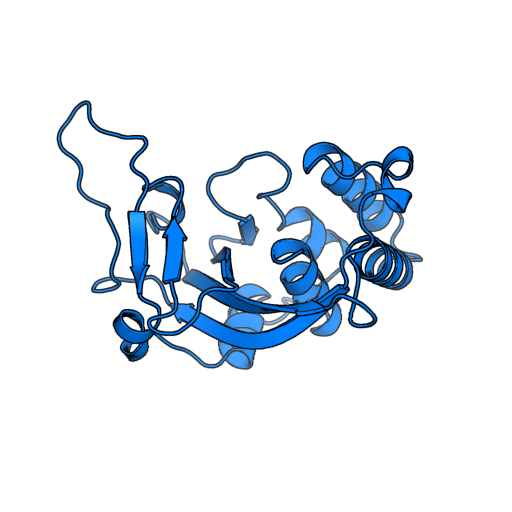A C 1
ATOM 740 O O . ASN A 1 92 ? 8.872 -0.117 -16.681 1.00 97.88 92 ASN A O 1
ATOM 744 N N . GLU A 1 93 ? 7.038 -1.237 -16.034 1.00 98.12 93 GLU A N 1
ATOM 745 C CA . GLU A 1 93 ? 6.114 -0.104 -16.195 1.00 98.12 93 GLU A CA 1
ATOM 746 C C . GLU A 1 93 ? 6.540 1.083 -15.317 1.00 98.12 93 GLU A C 1
ATOM 748 O O . GLU A 1 93 ? 6.605 2.218 -15.781 1.00 98.12 93 GLU A O 1
ATOM 753 N N . ILE A 1 94 ? 6.895 0.829 -14.055 1.00 98.50 94 ILE A N 1
ATOM 754 C CA . ILE A 1 94 ? 7.341 1.878 -13.133 1.00 98.50 94 ILE A CA 1
ATOM 755 C C . ILE A 1 94 ? 8.711 2.430 -13.542 1.00 98.50 94 ILE A C 1
ATOM 757 O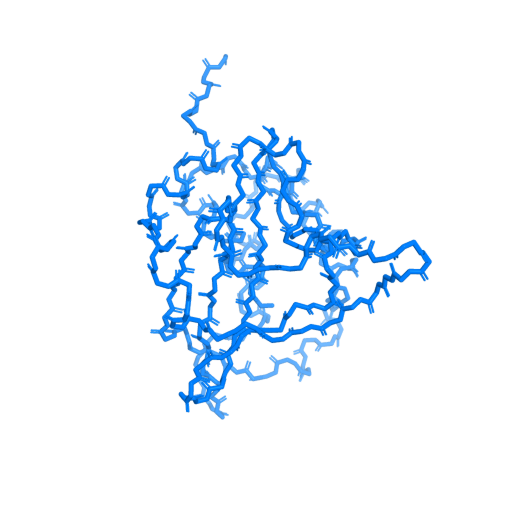 O . ILE A 1 94 ? 8.888 3.647 -13.547 1.00 98.50 94 ILE A O 1
ATOM 761 N N . ARG A 1 95 ? 9.660 1.575 -13.952 1.00 98.25 95 ARG A N 1
ATOM 762 C CA . ARG A 1 95 ? 10.943 2.023 -14.531 1.00 98.25 95 ARG A CA 1
ATOM 763 C C . ARG A 1 95 ? 10.713 2.978 -15.699 1.00 98.25 95 ARG A C 1
ATOM 765 O O . ARG A 1 95 ? 11.372 4.009 -15.773 1.00 98.25 95 ARG A O 1
ATOM 772 N N . ASP A 1 96 ? 9.765 2.662 -16.580 1.00 98.25 96 ASP A N 1
ATOM 773 C CA . ASP A 1 96 ? 9.416 3.506 -17.721 1.00 98.25 96 ASP A CA 1
ATOM 774 C C . ASP A 1 96 ? 8.822 4.857 -17.298 1.00 98.25 96 ASP A C 1
ATOM 776 O O . ASP A 1 96 ? 9.197 5.876 -17.877 1.00 98.25 96 ASP A O 1
ATOM 780 N N . ILE A 1 97 ? 7.961 4.886 -16.273 1.00 97.88 97 ILE A N 1
ATOM 781 C CA . ILE A 1 97 ? 7.398 6.128 -15.711 1.00 97.88 97 ILE A CA 1
ATOM 782 C C . ILE A 1 97 ? 8.492 7.012 -15.094 1.00 97.88 97 ILE A C 1
ATOM 784 O O . ILE A 1 97 ? 8.431 8.235 -15.201 1.00 97.88 97 ILE A O 1
ATOM 788 N N . LEU A 1 98 ? 9.496 6.411 -14.452 1.00 97.94 98 LEU A N 1
ATOM 789 C CA . LEU A 1 98 ? 10.563 7.146 -13.769 1.00 97.94 98 LEU A CA 1
ATOM 790 C C . LEU A 1 98 ? 11.643 7.695 -14.716 1.00 97.94 98 LEU A C 1
ATOM 792 O O . LEU A 1 98 ? 12.451 8.513 -14.276 1.00 97.94 98 LEU A O 1
ATOM 796 N N . LYS A 1 99 ? 11.661 7.298 -15.997 1.00 96.62 99 LYS A N 1
ATOM 797 C CA . LYS A 1 99 ? 12.674 7.746 -16.967 1.00 96.62 99 LYS A CA 1
ATOM 798 C C . LYS A 1 99 ? 12.778 9.268 -17.030 1.00 96.62 99 LYS A C 1
ATOM 800 O O . LYS A 1 99 ? 11.805 9.970 -17.288 1.00 96.62 99 LYS A O 1
ATOM 805 N N . GLY A 1 100 ? 14.000 9.771 -16.879 1.00 95.50 100 GLY A N 1
ATOM 806 C CA . GLY A 1 100 ? 14.296 11.205 -16.871 1.00 95.50 100 GLY A CA 1
ATOM 807 C C . GLY A 1 100 ? 14.306 11.817 -15.468 1.00 95.50 100 GLY A C 1
ATOM 808 O O . GLY A 1 100 ? 14.698 12.974 -15.318 1.00 95.50 100 GLY A O 1
ATOM 809 N N . HIS A 1 101 ? 13.964 11.044 -14.435 1.00 97.00 101 HIS A N 1
ATOM 810 C CA . HIS A 1 101 ? 14.062 11.428 -13.031 1.00 97.00 101 HIS A CA 1
ATOM 811 C C . HIS A 1 101 ? 15.196 10.652 -12.355 1.00 97.00 101 HIS A C 1
ATOM 813 O O . HIS A 1 101 ? 14.959 9.846 -11.459 1.00 97.00 101 HIS A O 1
ATOM 819 N N . SER A 1 102 ? 16.447 10.911 -12.753 1.00 96.25 102 SER A N 1
ATOM 820 C CA . SER A 1 102 ? 17.605 10.071 -12.393 1.00 96.25 102 SER A CA 1
ATOM 821 C C . SER A 1 102 ? 17.756 9.777 -10.893 1.00 96.25 102 SER A C 1
ATOM 823 O O . SER A 1 102 ? 18.150 8.673 -10.525 1.00 96.25 102 SER A O 1
ATOM 825 N N . SER A 1 103 ? 17.429 10.726 -10.008 1.00 97.69 103 SER A N 1
ATOM 826 C CA . SER A 1 103 ? 17.441 10.475 -8.558 1.00 97.69 103 SER A CA 1
ATOM 827 C C . SER A 1 103 ? 16.373 9.463 -8.134 1.00 97.69 103 SER A C 1
ATOM 829 O O . SER A 1 103 ? 16.668 8.558 -7.358 1.00 97.69 103 SER A O 1
ATOM 831 N N . ALA A 1 104 ? 15.153 9.587 -8.662 1.00 98.12 104 ALA A N 1
ATOM 832 C CA . ALA A 1 104 ? 14.057 8.673 -8.360 1.00 98.12 104 ALA A CA 1
ATOM 833 C C . ALA A 1 104 ? 14.298 7.280 -8.963 1.00 98.12 104 ALA A C 1
ATOM 835 O O . ALA A 1 104 ? 14.058 6.285 -8.287 1.00 98.12 104 ALA A O 1
ATOM 836 N N . GLU A 1 105 ? 14.845 7.206 -10.182 1.00 98.31 105 GLU A N 1
ATOM 837 C CA . GLU A 1 105 ? 15.258 5.944 -10.817 1.00 98.31 105 GLU A CA 1
ATOM 838 C C . GLU A 1 105 ? 16.254 5.179 -9.933 1.00 98.31 105 GLU A C 1
ATOM 840 O O . GLU A 1 105 ? 16.040 4.012 -9.607 1.00 98.31 105 GLU A O 1
ATOM 845 N N . ASN A 1 106 ? 17.315 5.853 -9.477 1.00 98.12 106 ASN A N 1
ATOM 846 C CA . ASN A 1 106 ? 18.335 5.231 -8.632 1.00 98.12 106 ASN A CA 1
ATOM 847 C C . ASN A 1 106 ? 17.765 4.743 -7.293 1.00 98.12 106 ASN A C 1
ATOM 849 O O . ASN A 1 106 ? 18.073 3.629 -6.866 1.00 98.12 106 ASN A O 1
ATOM 853 N N . LEU A 1 107 ? 16.932 5.556 -6.635 1.00 98.06 107 LEU A N 1
ATOM 854 C CA . LEU A 1 107 ? 16.293 5.171 -5.375 1.00 98.06 107 LEU A CA 1
ATOM 855 C C . LEU A 1 107 ? 15.324 4.000 -5.562 1.00 98.06 107 LEU A C 1
ATOM 857 O O . LEU A 1 107 ? 15.281 3.116 -4.711 1.00 98.06 107 LEU A O 1
ATOM 861 N N . TYR A 1 108 ? 14.601 3.947 -6.682 1.00 98.19 108 TYR A N 1
ATOM 862 C CA . TYR A 1 108 ? 13.702 2.841 -6.991 1.00 98.19 108 TYR A CA 1
ATOM 863 C C . TYR A 1 108 ? 14.459 1.519 -7.162 1.00 98.19 108 TYR A C 1
ATOM 865 O O . TYR A 1 108 ? 14.074 0.512 -6.571 1.00 98.19 108 TYR A O 1
ATOM 873 N N . GLU A 1 109 ? 15.589 1.519 -7.873 1.00 97.62 109 GLU A N 1
ATOM 874 C CA . GLU A 1 109 ? 16.430 0.321 -8.007 1.00 97.62 109 GLU A CA 1
ATOM 875 C C . GLU A 1 109 ? 17.032 -0.140 -6.671 1.00 97.62 109 GLU A C 1
ATOM 877 O O . GLU A 1 109 ? 17.221 -1.339 -6.450 1.00 97.62 109 GLU A O 1
ATOM 882 N N . MET A 1 110 ? 17.344 0.791 -5.763 1.00 96.44 110 MET A N 1
ATOM 883 C CA . MET A 1 110 ? 17.774 0.450 -4.403 1.00 96.44 110 MET A CA 1
ATOM 884 C C . MET A 1 110 ? 16.619 -0.151 -3.593 1.00 96.44 110 MET A C 1
ATOM 886 O O . MET A 1 110 ? 16.783 -1.222 -3.013 1.00 96.44 110 MET A O 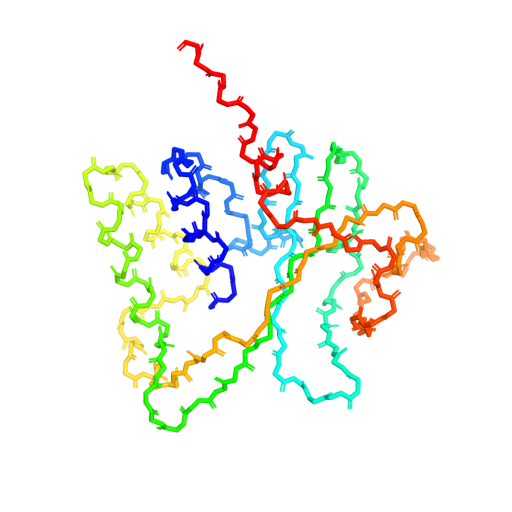1
ATOM 890 N N . ALA A 1 111 ? 15.437 0.469 -3.631 1.00 96.88 111 ALA A N 1
ATOM 891 C CA . ALA A 1 111 ? 14.247 -0.009 -2.932 1.00 96.88 111 ALA A CA 1
ATOM 892 C C . ALA A 1 111 ? 13.809 -1.406 -3.403 1.00 96.88 111 ALA A C 1
ATOM 894 O O . ALA A 1 111 ? 13.464 -2.252 -2.579 1.00 96.88 111 ALA A O 1
ATOM 895 N N . LEU A 1 112 ? 13.880 -1.695 -4.710 1.00 96.62 112 LEU A N 1
ATOM 896 C CA . LEU A 1 112 ? 13.605 -3.033 -5.247 1.00 96.62 112 LEU A CA 1
ATOM 897 C C . LEU A 1 112 ? 14.538 -4.092 -4.651 1.00 96.62 112 LEU A C 1
ATOM 899 O O . LEU A 1 112 ? 14.071 -5.159 -4.246 1.00 96.62 112 LEU A O 1
ATOM 903 N N . LYS A 1 113 ? 15.839 -3.792 -4.559 1.00 94.62 113 LYS A N 1
ATOM 904 C CA . LYS A 1 113 ? 16.829 -4.702 -3.963 1.00 94.62 113 LYS A CA 1
ATOM 905 C C . LYS A 1 113 ? 16.562 -4.925 -2.479 1.00 94.62 113 LYS A C 1
ATOM 907 O O . LYS A 1 113 ? 16.600 -6.073 -2.037 1.00 94.62 113 LYS A O 1
ATOM 912 N N . ASP A 1 114 ? 16.248 -3.866 -1.738 1.00 94.06 114 ASP A N 1
ATOM 913 C CA . ASP A 1 114 ? 15.931 -3.945 -0.307 1.00 94.06 114 ASP A CA 1
ATOM 914 C C . ASP A 1 114 ? 14.653 -4.762 -0.052 1.00 94.06 114 ASP A C 1
ATOM 916 O O . ASP A 1 114 ? 14.617 -5.601 0.852 1.00 94.06 114 ASP A O 1
ATOM 920 N N . ALA A 1 115 ? 13.654 -4.623 -0.930 1.00 91.81 115 ALA A N 1
ATOM 921 C CA . ALA A 1 115 ? 12.436 -5.431 -0.936 1.00 91.81 115 ALA A CA 1
ATOM 922 C C . ALA A 1 115 ? 12.660 -6.889 -1.403 1.00 91.81 115 ALA A C 1
ATOM 924 O O . ALA A 1 115 ? 11.731 -7.701 -1.382 1.00 91.81 115 ALA A O 1
ATOM 925 N N . GLY A 1 116 ? 13.879 -7.248 -1.824 1.00 91.75 116 GLY A N 1
ATOM 926 C CA . GLY A 1 116 ? 14.257 -8.598 -2.245 1.00 91.75 116 GLY A CA 1
ATOM 927 C C . GLY A 1 116 ? 13.947 -8.935 -3.707 1.00 91.75 116 GLY A C 1
ATOM 928 O O . GLY A 1 116 ? 14.057 -10.100 -4.097 1.00 91.75 116 GLY A O 1
ATOM 929 N N . TYR A 1 117 ? 13.576 -7.950 -4.527 1.00 92.50 117 TYR A N 1
ATOM 930 C CA . TYR A 1 117 ? 13.431 -8.126 -5.968 1.00 92.50 117 TYR A CA 1
ATOM 931 C C . TYR A 1 117 ? 14.797 -8.014 -6.655 1.00 92.50 117 TYR A C 1
ATOM 933 O O . TYR A 1 117 ? 15.481 -6.995 -6.567 1.00 92.50 117 TYR A O 1
ATOM 941 N N . LEU A 1 118 ? 15.192 -9.072 -7.366 1.00 90.94 118 LEU A N 1
ATOM 942 C CA . LEU A 1 118 ? 16.443 -9.138 -8.121 1.00 90.94 118 LEU A CA 1
ATOM 943 C C . LEU A 1 118 ? 16.143 -9.558 -9.560 1.00 90.94 118 LEU A C 1
ATOM 945 O O . LEU A 1 118 ? 15.491 -10.580 -9.770 1.00 90.94 118 LEU A O 1
ATOM 949 N N . ASP A 1 119 ? 16.673 -8.831 -10.549 1.00 88.12 119 ASP A N 1
ATOM 950 C CA . ASP A 1 119 ? 16.385 -9.099 -11.970 1.00 88.12 119 ASP A CA 1
ATOM 951 C C . ASP A 1 119 ? 16.817 -10.512 -12.419 1.00 88.12 119 ASP A C 1
ATOM 953 O O . ASP A 1 119 ? 16.183 -11.131 -13.269 1.00 88.12 119 ASP A O 1
ATOM 957 N N . ILE A 1 120 ? 17.846 -11.082 -11.784 1.00 86.00 120 ILE A N 1
ATOM 958 C CA . ILE A 1 120 ? 18.266 -12.482 -11.976 1.00 86.00 120 ILE A CA 1
ATOM 959 C C . ILE A 1 120 ? 17.135 -13.488 -11.687 1.00 86.00 120 ILE A C 1
ATOM 961 O O . ILE A 1 120 ? 17.128 -14.583 -12.245 1.00 86.00 120 ILE A O 1
ATOM 965 N N . HIS A 1 121 ? 16.167 -13.133 -10.841 1.00 88.50 121 HIS A N 1
ATOM 966 C CA . HIS A 1 121 ? 15.043 -13.991 -10.469 1.00 88.50 121 HIS A CA 1
ATOM 967 C C . HIS A 1 121 ? 13.773 -13.724 -11.291 1.00 88.50 121 HIS A C 1
ATOM 969 O O . HIS A 1 121 ? 12.745 -14.330 -10.999 1.00 88.50 121 HIS A O 1
ATOM 975 N N . VAL A 1 122 ? 13.814 -12.865 -12.320 1.00 86.12 122 VAL A N 1
ATOM 976 C CA . VAL A 1 122 ? 12.643 -12.510 -13.152 1.00 86.12 122 VAL A CA 1
ATOM 977 C C . VAL A 1 122 ? 11.895 -13.738 -13.669 1.00 86.12 122 VAL A C 1
ATOM 979 O O . VAL A 1 122 ? 10.671 -13.784 -13.584 1.00 86.12 122 VAL A O 1
ATOM 982 N N . SER A 1 123 ? 12.616 -14.766 -14.122 1.00 82.69 123 SER A N 1
ATOM 983 C CA . SER A 1 123 ? 12.034 -16.016 -14.635 1.00 82.69 123 SER A CA 1
ATOM 984 C C . SER A 1 123 ? 11.257 -16.832 -13.594 1.00 82.69 123 SER A C 1
ATOM 986 O O . SER A 1 123 ? 10.537 -17.759 -13.964 1.00 82.69 123 SER A O 1
ATOM 988 N N . SER A 1 124 ? 11.383 -16.503 -12.306 1.00 84.12 124 SER A N 1
ATOM 989 C CA . SER A 1 124 ? 10.621 -17.110 -11.211 1.00 84.12 124 SER A CA 1
ATOM 990 C C . SER A 1 124 ? 9.285 -16.401 -10.952 1.00 84.12 124 SER A C 1
ATOM 992 O O . SER A 1 124 ? 8.427 -16.958 -10.269 1.00 84.12 124 SER A O 1
ATOM 994 N N . TYR A 1 125 ? 9.069 -15.197 -11.494 1.00 84.44 125 TYR A N 1
ATOM 995 C CA . TYR A 1 125 ? 7.880 -14.372 -11.245 1.00 84.44 125 TYR A CA 1
ATOM 996 C C . TYR A 1 125 ? 6.872 -14.419 -12.405 1.00 84.44 125 TYR A C 1
ATOM 998 O O . TYR A 1 125 ? 6.446 -13.386 -12.915 1.00 84.44 125 TYR A O 1
ATOM 1006 N N . ASN A 1 126 ? 6.465 -15.625 -12.809 1.00 87.81 126 ASN A N 1
ATOM 1007 C CA . ASN A 1 126 ? 5.593 -15.822 -13.979 1.00 87.81 126 ASN A CA 1
ATOM 1008 C C . ASN A 1 126 ? 4.094 -15.706 -13.669 1.00 87.81 126 ASN A C 1
ATOM 1010 O O . ASN A 1 126 ? 3.277 -15.661 -14.587 1.00 87.81 126 ASN A O 1
ATOM 1014 N N . THR A 1 127 ? 3.714 -15.685 -12.390 1.00 91.88 127 THR A N 1
ATOM 1015 C CA . THR A 1 127 ? 2.307 -15.573 -11.997 1.00 91.88 127 THR A CA 1
ATOM 1016 C C . THR A 1 127 ? 1.788 -14.178 -12.321 1.00 91.88 127 THR A C 1
ATOM 1018 O O . THR A 1 127 ? 2.275 -13.182 -11.781 1.00 91.88 127 THR A O 1
ATOM 1021 N N . GLY A 1 128 ? 0.770 -14.112 -13.176 1.00 94.75 128 GLY A N 1
ATOM 1022 C CA . GLY A 1 128 ? 0.046 -12.879 -13.445 1.00 94.75 128 GLY A CA 1
ATOM 1023 C C . GLY A 1 128 ? -1.096 -12.670 -12.457 1.00 94.75 128 GLY A C 1
ATOM 1024 O O . GLY A 1 128 ? -1.708 -13.620 -11.961 1.00 94.75 128 GLY A O 1
ATOM 1025 N N . TYR A 1 129 ? -1.398 -11.407 -12.171 1.00 95.88 129 TYR A N 1
ATOM 1026 C CA . TYR A 1 129 ? -2.460 -11.016 -11.254 1.00 95.88 129 TYR A CA 1
ATOM 1027 C C . TYR A 1 129 ? -3.438 -10.057 -11.928 1.00 95.88 129 TYR A C 1
ATOM 1029 O O . TYR A 1 129 ? -3.060 -9.203 -12.731 1.00 95.88 129 TYR A O 1
ATOM 1037 N N . ILE A 1 130 ? -4.714 -10.188 -11.571 1.00 95.56 130 ILE A N 1
ATOM 1038 C CA . ILE A 1 130 ? -5.768 -9.232 -11.914 1.00 95.56 130 ILE A CA 1
ATOM 1039 C C . ILE A 1 130 ? -6.263 -8.586 -10.627 1.00 95.56 130 ILE A C 1
ATOM 1041 O O . ILE A 1 130 ? -6.646 -9.280 -9.682 1.00 95.56 130 ILE A O 1
ATOM 1045 N N . GLN A 1 131 ? -6.311 -7.259 -10.617 1.00 95.00 131 GLN A N 1
ATOM 1046 C CA . GLN A 1 131 ? -6.944 -6.498 -9.551 1.00 95.00 131 GLN A CA 1
ATOM 1047 C C . GLN A 1 131 ? -8.468 -6.599 -9.674 1.00 95.00 131 GLN A C 1
ATOM 1049 O O . GLN A 1 131 ? -9.048 -6.220 -10.689 1.00 95.00 131 GLN A O 1
ATOM 1054 N N . LYS A 1 132 ? -9.122 -7.141 -8.645 1.00 95.19 132 LYS A N 1
ATOM 1055 C CA . LYS A 1 132 ? -10.580 -7.317 -8.598 1.00 95.19 132 LYS A CA 1
ATOM 1056 C C . LYS A 1 132 ? -11.285 -6.209 -7.833 1.00 95.19 132 LYS A C 1
ATOM 1058 O O . LYS A 1 132 ? -12.394 -5.843 -8.203 1.00 95.19 132 LYS A O 1
ATOM 1063 N N . ARG A 1 133 ? -10.660 -5.709 -6.768 1.00 95.44 133 ARG A N 1
ATOM 1064 C CA . ARG A 1 133 ? -11.213 -4.653 -5.918 1.00 95.44 133 ARG A CA 1
ATOM 1065 C C . ARG A 1 133 ? -10.089 -3.859 -5.265 1.00 95.44 133 ARG A C 1
ATOM 1067 O O . ARG A 1 133 ? -9.057 -4.441 -4.922 1.00 95.44 133 ARG A O 1
ATOM 1074 N N . GLN A 1 134 ? -10.327 -2.563 -5.111 1.00 97.06 134 GLN A N 1
ATOM 1075 C CA . GLN A 1 134 ? -9.539 -1.638 -4.307 1.00 97.06 134 GLN A CA 1
ATOM 1076 C C . GLN A 1 134 ? -10.472 -1.065 -3.250 1.00 97.06 134 GLN A C 1
ATOM 1078 O O . GLN A 1 134 ? -11.576 -0.641 -3.586 1.00 97.06 134 GLN A O 1
ATOM 1083 N N . GLU A 1 135 ? -10.038 -1.083 -2.002 1.00 97.94 135 GLU A N 1
ATOM 1084 C CA . GLU A 1 135 ? -10.730 -0.453 -0.881 1.00 97.94 135 GLU A CA 1
ATOM 1085 C C . GLU A 1 135 ? -9.690 0.303 -0.064 1.00 97.94 135 GLU A C 1
ATOM 1087 O O . GLU A 1 135 ? -8.554 -0.158 0.073 1.00 97.94 135 GLU A O 1
ATOM 1092 N N . ILE A 1 136 ? -10.065 1.451 0.482 1.00 98.69 136 ILE A N 1
ATOM 1093 C CA . ILE A 1 136 ? -9.216 2.202 1.397 1.00 98.69 136 ILE A CA 1
ATOM 1094 C C . ILE A 1 136 ? -10.027 2.569 2.629 1.00 98.69 136 ILE A C 1
ATOM 1096 O O . ILE A 1 136 ? -11.185 2.970 2.530 1.00 98.69 136 ILE A O 1
ATOM 1100 N N . PHE A 1 137 ? -9.421 2.391 3.794 1.00 98.69 137 PHE A N 1
ATOM 1101 C CA . PHE A 1 137 ? -10.077 2.622 5.069 1.00 98.69 137 PHE A CA 1
ATOM 1102 C C . PHE A 1 137 ? -9.275 3.612 5.893 1.00 98.69 137 PHE A C 1
ATOM 1104 O O . PHE A 1 137 ? -8.060 3.468 6.007 1.00 98.69 137 PHE A O 1
ATOM 1111 N N . GLU A 1 138 ? -9.944 4.589 6.489 1.00 98.44 138 GLU A N 1
ATOM 1112 C CA . GLU A 1 138 ? -9.318 5.487 7.454 1.00 98.44 138 GLU A CA 1
ATOM 1113 C C . GLU A 1 138 ? -9.158 4.768 8.799 1.00 98.44 138 GLU A C 1
ATOM 1115 O O . GLU A 1 138 ? -10.132 4.368 9.442 1.00 98.44 138 GLU A O 1
ATOM 1120 N N . VAL A 1 139 ? -7.912 4.593 9.230 1.00 98.00 139 VAL A N 1
ATOM 1121 C CA . VAL A 1 139 ? -7.578 3.941 10.493 1.00 98.00 139 VAL A CA 1
ATOM 1122 C C . VAL A 1 139 ? -7.592 5.003 11.587 1.00 98.00 139 VAL A C 1
ATOM 1124 O O . VAL A 1 139 ? -6.678 5.812 11.704 1.00 98.00 139 VAL A O 1
ATOM 1127 N N . LYS A 1 140 ? -8.661 5.005 12.381 1.00 96.12 140 LYS A N 1
ATOM 1128 C CA . LYS A 1 140 ? -8.902 5.970 13.460 1.00 96.12 140 LYS A CA 1
ATOM 1129 C C . LYS A 1 140 ? -9.559 5.296 14.659 1.00 96.12 140 LYS A C 1
ATOM 1131 O O . LYS A 1 140 ? -9.719 4.074 14.701 1.00 96.12 140 LYS A O 1
ATOM 1136 N N . GLU A 1 141 ? -9.962 6.085 15.649 1.00 94.50 141 GLU A N 1
ATOM 1137 C CA . GLU A 1 141 ? -10.711 5.571 16.793 1.00 94.50 141 GLU A CA 1
ATOM 1138 C C . GLU A 1 141 ? -11.968 4.796 16.355 1.00 94.50 141 GLU A C 1
ATOM 1140 O O . GLU A 1 141 ? -12.730 5.234 15.493 1.00 94.50 141 GLU A O 1
ATOM 1145 N N . GLY A 1 142 ? -12.148 3.604 16.929 1.00 95.31 142 GLY A N 1
ATOM 1146 C CA . GLY A 1 142 ? -13.190 2.647 16.551 1.00 95.31 142 GLY A CA 1
ATOM 1147 C C . GLY A 1 142 ? -12.790 1.651 15.456 1.00 95.31 142 GLY A C 1
ATOM 1148 O O . GLY A 1 142 ? -13.441 0.612 15.347 1.00 95.31 142 GLY A O 1
ATOM 1149 N N . PHE A 1 143 ? -11.728 1.908 14.680 1.00 97.62 143 PHE A N 1
ATOM 1150 C CA . PHE A 1 143 ? -11.260 0.965 13.660 1.00 97.62 143 PHE A CA 1
ATOM 1151 C C . PHE A 1 143 ? -10.832 -0.359 14.323 1.00 97.62 143 PHE A C 1
ATOM 1153 O O . PHE A 1 143 ? -10.189 -0.327 15.378 1.00 97.62 143 PHE A O 1
ATOM 1160 N N . PRO A 1 144 ? -11.152 -1.537 13.751 1.00 96.56 144 PRO A N 1
ATOM 1161 C CA . PRO A 1 144 ? -10.749 -2.812 14.333 1.00 96.56 144 PRO A CA 1
ATOM 1162 C C . PRO A 1 144 ? -9.227 -2.991 14.241 1.00 96.56 144 PRO A C 1
ATOM 1164 O O . PRO A 1 144 ? -8.680 -3.317 13.191 1.00 96.56 144 PRO A O 1
ATOM 1167 N N . ARG A 1 145 ? -8.531 -2.789 15.362 1.00 95.88 145 ARG A N 1
ATOM 1168 C CA . ARG A 1 145 ? -7.078 -2.964 15.503 1.00 95.88 145 ARG A CA 1
ATOM 1169 C C . ARG A 1 145 ? -6.700 -3.270 16.948 1.00 95.88 145 ARG A C 1
ATOM 1171 O O . ARG A 1 145 ? -7.485 -3.058 17.870 1.00 95.88 145 ARG A O 1
ATOM 1178 N N . ILE A 1 146 ? -5.480 -3.754 17.142 1.00 94.38 146 ILE A N 1
ATOM 1179 C CA . ILE A 1 146 ? -4.911 -4.011 18.466 1.00 94.38 146 ILE A CA 1
ATOM 1180 C C . ILE A 1 146 ? -3.893 -2.913 18.777 1.00 94.38 146 ILE A C 1
ATOM 1182 O O . ILE A 1 146 ? -2.820 -2.903 18.190 1.00 94.38 146 ILE A O 1
ATOM 1186 N N . THR A 1 147 ? -4.220 -2.009 19.702 1.00 88.44 147 THR A N 1
ATOM 1187 C CA . THR A 1 147 ? -3.330 -0.905 20.126 1.00 88.44 147 THR A CA 1
ATOM 1188 C C . THR A 1 147 ? -2.936 -0.970 21.601 1.00 88.44 147 THR A C 1
ATOM 1190 O O . THR A 1 147 ? -1.896 -0.448 21.988 1.00 88.44 147 THR A O 1
ATOM 1193 N N . ASN A 1 148 ? -3.734 -1.630 22.446 1.00 88.62 148 ASN A N 1
ATOM 1194 C CA . ASN A 1 148 ? -3.476 -1.719 23.881 1.00 88.62 148 ASN A CA 1
ATOM 1195 C C . ASN A 1 148 ? -3.015 -3.128 24.269 1.00 88.62 148 ASN A C 1
ATOM 1197 O O . ASN A 1 148 ? -3.811 -4.070 24.259 1.00 88.62 148 ASN A O 1
ATOM 1201 N N . LEU A 1 149 ? -1.735 -3.261 24.621 1.00 90.88 149 LEU A N 1
ATOM 1202 C CA . LEU A 1 149 ? -1.119 -4.530 24.997 1.00 90.88 149 LEU A CA 1
ATOM 1203 C C . LEU A 1 149 ? -0.650 -4.541 26.454 1.00 90.88 149 LEU A C 1
ATOM 1205 O O . LEU A 1 149 ? -0.096 -3.549 26.935 1.00 90.88 149 LEU A O 1
ATOM 1209 N N . PRO A 1 150 ? -0.795 -5.678 27.164 1.00 94.44 150 PRO A N 1
ATOM 1210 C CA . PRO A 1 150 ? -0.164 -5.852 28.463 1.00 94.44 150 PRO A CA 1
ATOM 1211 C C . PRO A 1 150 ? 1.355 -5.674 28.374 1.00 94.44 150 PRO A C 1
ATOM 1213 O O . PRO A 1 150 ? 1.996 -6.067 27.398 1.00 94.44 150 PRO A O 1
ATOM 1216 N N . LYS A 1 151 ? 1.955 -5.131 29.438 1.00 93.88 151 LYS A N 1
ATOM 1217 C CA . LYS A 1 151 ? 3.408 -4.947 29.516 1.00 93.88 151 LYS A CA 1
ATOM 1218 C C . LYS A 1 151 ? 4.137 -6.276 29.276 1.00 93.88 151 LYS A C 1
ATOM 1220 O O . LYS A 1 151 ? 3.878 -7.258 29.965 1.00 93.88 151 LYS A O 1
ATOM 1225 N N . GLY A 1 152 ? 5.091 -6.267 28.344 1.00 93.12 152 GLY A N 1
ATOM 1226 C CA . GLY A 1 152 ? 5.887 -7.442 27.972 1.00 93.12 152 GLY A CA 1
ATOM 1227 C C . GLY A 1 152 ? 5.296 -8.286 26.839 1.00 93.12 152 GLY A C 1
ATOM 1228 O O . GLY A 1 152 ? 5.914 -9.278 26.465 1.00 93.12 152 GLY A O 1
ATOM 1229 N N . ILE A 1 153 ? 4.144 -7.897 26.281 1.00 94.81 153 ILE A N 1
ATOM 1230 C CA . ILE A 1 153 ? 3.526 -8.533 25.113 1.00 94.81 153 ILE A CA 1
ATOM 1231 C C . ILE A 1 153 ? 3.736 -7.653 23.874 1.00 94.81 153 ILE A C 1
ATOM 1233 O O . ILE A 1 153 ? 3.629 -6.431 23.952 1.00 94.81 153 ILE A O 1
ATOM 1237 N N . GLY A 1 154 ? 4.021 -8.282 22.736 1.00 92.75 154 GLY A N 1
ATOM 1238 C CA . GLY A 1 154 ? 4.168 -7.643 21.429 1.00 92.75 154 GLY A CA 1
ATOM 1239 C C . GLY A 1 154 ? 4.395 -8.689 20.342 1.00 92.75 154 GLY A C 1
ATOM 1240 O O . GLY A 1 154 ? 4.381 -9.888 20.636 1.00 92.75 154 GLY A O 1
ATOM 1241 N N . ASN A 1 155 ? 4.626 -8.241 19.108 1.00 91.88 155 ASN A N 1
ATOM 1242 C CA . ASN A 1 155 ? 4.779 -9.120 17.941 1.00 91.88 155 ASN A CA 1
ATOM 1243 C C . ASN A 1 155 ? 3.544 -10.011 17.718 1.00 91.88 155 ASN A C 1
ATOM 1245 O O . ASN A 1 155 ? 3.638 -11.228 17.535 1.00 91.88 155 ASN A O 1
ATOM 1249 N N . ILE A 1 156 ? 2.374 -9.385 17.793 1.00 94.69 156 ILE A N 1
ATOM 1250 C CA . ILE A 1 156 ? 1.081 -10.016 17.587 1.00 94.69 156 ILE A CA 1
ATOM 1251 C C . ILE A 1 156 ? 0.705 -9.891 16.123 1.00 94.69 156 ILE A C 1
ATOM 1253 O O . ILE A 1 156 ? 0.661 -8.798 15.562 1.00 94.69 156 ILE A O 1
ATOM 1257 N N . SER A 1 157 ? 0.334 -11.021 15.537 1.00 96.12 157 SER A N 1
ATOM 1258 C CA . SER A 1 157 ? -0.294 -11.061 14.231 1.00 96.12 157 SER A CA 1
ATOM 1259 C C . SER A 1 157 ? -1.771 -11.431 14.353 1.00 96.12 157 SER A C 1
ATOM 1261 O O . SER A 1 157 ? -2.181 -12.204 15.223 1.00 96.12 157 SER A O 1
ATOM 1263 N N . TYR A 1 158 ? -2.602 -10.848 13.496 1.00 96.81 158 TYR A N 1
ATOM 1264 C CA . TYR A 1 158 ? -4.044 -11.086 13.480 1.00 96.81 158 TYR A CA 1
ATOM 1265 C C . TYR A 1 158 ? -4.610 -10.913 12.074 1.00 96.81 158 TYR A C 1
ATOM 1267 O O . TYR A 1 158 ? -3.941 -10.444 11.156 1.00 96.81 158 TYR A O 1
ATOM 1275 N N . SER A 1 159 ? -5.842 -11.366 11.865 1.00 97.19 159 SER A N 1
ATOM 1276 C CA . SER A 1 159 ? -6.546 -11.179 10.595 1.00 97.19 159 SER A CA 1
ATOM 1277 C C . SER A 1 159 ? -7.707 -10.222 10.785 1.00 97.19 159 SER A C 1
ATOM 1279 O O . SER A 1 159 ? -8.489 -10.386 11.720 1.00 97.19 159 SER A O 1
ATOM 1281 N N . LEU A 1 160 ? -7.851 -9.277 9.862 1.00 97.12 160 LEU A N 1
ATOM 1282 C CA . LEU A 1 160 ? -9.010 -8.398 9.782 1.00 97.12 160 LEU A CA 1
ATOM 1283 C C . LEU A 1 160 ? -9.950 -8.886 8.694 1.00 97.12 160 LEU A C 1
ATOM 1285 O O . LEU A 1 160 ? -9.524 -9.143 7.568 1.00 97.12 160 LEU A O 1
ATOM 1289 N N . ILE A 1 161 ? -11.227 -9.027 9.040 1.00 97.75 161 ILE A N 1
ATOM 1290 C CA . ILE A 1 161 ? -12.294 -9.260 8.068 1.00 97.75 161 ILE A CA 1
ATOM 1291 C C . ILE A 1 161 ? -12.633 -7.909 7.446 1.00 97.75 161 ILE A C 1
ATOM 1293 O O . ILE A 1 161 ? -13.067 -7.009 8.156 1.00 97.75 161 ILE A O 1
ATOM 1297 N N . ILE A 1 162 ? -12.465 -7.780 6.131 1.00 97.31 162 ILE A N 1
ATOM 1298 C CA . ILE A 1 162 ? -12.589 -6.488 5.436 1.00 97.31 162 ILE A CA 1
ATOM 1299 C C . ILE A 1 162 ? -13.994 -5.901 5.600 1.00 97.31 162 ILE A C 1
ATOM 1301 O O . ILE A 1 162 ? -14.144 -4.710 5.843 1.00 97.31 162 ILE A O 1
ATOM 1305 N N . SER A 1 163 ? -15.034 -6.739 5.554 1.00 96.62 163 SER A N 1
ATOM 1306 C CA . SER A 1 163 ? -16.417 -6.277 5.725 1.00 96.62 163 SER A CA 1
ATOM 1307 C C . SER A 1 163 ? -16.707 -5.699 7.115 1.00 96.62 163 SER A C 1
ATOM 1309 O O . SER A 1 163 ? -17.690 -4.986 7.267 1.00 96.62 163 SER A O 1
ATOM 1311 N N . ALA A 1 164 ? -15.883 -5.996 8.128 1.00 97.12 164 ALA A N 1
ATOM 1312 C CA . ALA A 1 164 ? -16.004 -5.394 9.457 1.00 97.12 164 ALA A CA 1
ATOM 1313 C C . ALA A 1 164 ? -15.401 -3.977 9.524 1.00 97.12 164 ALA A C 1
ATOM 1315 O O . ALA A 1 164 ? -15.598 -3.285 10.517 1.00 97.12 164 ALA A O 1
ATOM 1316 N N . CYS A 1 165 ? -14.685 -3.546 8.481 1.00 97.94 165 CYS A N 1
ATOM 1317 C CA . CYS A 1 165 ? -14.100 -2.212 8.366 1.00 97.94 165 CYS A CA 1
ATOM 1318 C C . CYS A 1 165 ? -14.975 -1.243 7.552 1.00 97.94 165 CYS A C 1
ATOM 1320 O O . CYS A 1 165 ? -14.560 -0.111 7.337 1.00 97.94 165 CYS A O 1
ATOM 1322 N N . ALA A 1 166 ? -16.156 -1.664 7.080 1.00 97.19 166 ALA A N 1
ATOM 1323 C CA . ALA A 1 166 ? -16.962 -0.917 6.107 1.00 97.19 166 ALA A CA 1
ATOM 1324 C C . ALA A 1 166 ? -17.321 0.514 6.553 1.00 97.19 166 ALA A C 1
ATOM 1326 O O . ALA A 1 166 ? -17.300 1.426 5.735 1.00 97.19 166 ALA A O 1
ATOM 1327 N N . ASP A 1 167 ? -17.563 0.731 7.850 1.00 98.38 167 ASP A N 1
ATOM 1328 C CA . ASP A 1 167 ? -17.875 2.060 8.407 1.00 98.38 167 ASP A CA 1
ATOM 1329 C C . ASP A 1 167 ? -16.696 3.053 8.326 1.00 98.38 167 ASP A C 1
ATOM 1331 O O . ASP A 1 167 ? -16.866 4.251 8.551 1.00 98.38 167 ASP A O 1
ATOM 1335 N N . PHE A 1 168 ? -15.499 2.558 8.007 1.00 98.56 168 PHE A N 1
ATOM 1336 C CA . PHE A 1 168 ? -14.268 3.332 7.862 1.00 98.56 168 PHE A CA 1
ATOM 1337 C C . PHE A 1 168 ? -13.825 3.466 6.403 1.00 98.56 168 PHE A C 1
ATOM 1339 O O . PHE A 1 168 ? -12.780 4.065 6.150 1.00 98.56 168 PHE A O 1
ATOM 1346 N N . GLU A 1 169 ? -14.566 2.887 5.453 1.00 98.62 169 GLU A N 1
ATOM 1347 C CA . GLU A 1 169 ? -14.250 2.992 4.028 1.00 98.62 169 GLU A CA 1
ATOM 1348 C C . GLU A 1 169 ? -14.398 4.451 3.583 1.00 98.62 169 GLU A C 1
ATOM 1350 O O . GLU A 1 169 ? -15.392 5.115 3.883 1.00 98.62 169 GLU A O 1
ATOM 1355 N N . VAL A 1 170 ? -13.390 4.958 2.880 1.00 98.50 170 VAL A N 1
ATOM 1356 C CA . VAL A 1 170 ? -13.389 6.313 2.320 1.00 98.50 170 VAL A CA 1
ATOM 1357 C C . VAL A 1 170 ? -13.194 6.251 0.811 1.00 98.50 170 VAL A C 1
ATOM 1359 O O . VAL A 1 170 ? -12.756 5.241 0.262 1.00 98.50 170 VAL A O 1
ATOM 1362 N N . ASP A 1 171 ? -13.527 7.341 0.126 1.00 98.00 171 ASP A N 1
ATOM 1363 C CA . ASP A 1 171 ? -13.280 7.448 -1.306 1.00 98.00 171 ASP A CA 1
ATOM 1364 C C . ASP A 1 171 ? -11.769 7.418 -1.609 1.00 98.00 171 ASP A C 1
ATOM 1366 O O . ASP A 1 171 ? -10.976 8.118 -0.969 1.00 98.00 171 ASP A O 1
ATOM 1370 N N . LEU A 1 172 ? -11.376 6.592 -2.584 1.00 97.25 172 LEU A N 1
ATOM 1371 C CA . LEU A 1 172 ? -9.971 6.374 -2.930 1.00 97.25 172 LEU A CA 1
ATOM 1372 C C . LEU A 1 172 ? -9.309 7.636 -3.488 1.00 97.25 172 LEU A C 1
ATOM 1374 O O . LEU A 1 172 ? -8.177 7.934 -3.112 1.00 97.25 172 LEU A O 1
ATOM 1378 N N . GLU A 1 173 ? -10.009 8.391 -4.334 1.00 96.06 173 GLU A N 1
ATOM 1379 C CA . GLU A 1 173 ? -9.487 9.626 -4.932 1.00 96.06 173 GLU A CA 1
ATOM 1380 C C . GLU A 1 173 ? -9.283 10.706 -3.869 1.00 96.06 173 GLU A C 1
ATOM 1382 O O . GLU A 1 173 ? -8.257 11.395 -3.847 1.00 96.06 173 GLU A O 1
ATOM 1387 N N . MET A 1 174 ? -10.227 10.818 -2.930 1.00 96.00 174 MET A N 1
ATOM 1388 C CA . MET A 1 174 ? -10.095 11.703 -1.779 1.00 96.00 174 MET A CA 1
ATOM 1389 C C . MET A 1 174 ? -8.897 11.310 -0.907 1.00 96.00 174 MET A C 1
ATOM 1391 O O . MET A 1 174 ? -8.090 12.175 -0.576 1.00 96.00 174 MET A O 1
ATOM 1395 N N . ALA A 1 175 ? -8.744 10.029 -0.558 1.00 97.12 175 ALA A N 1
ATOM 1396 C CA . ALA A 1 175 ? -7.633 9.560 0.273 1.00 97.12 175 ALA A CA 1
ATOM 1397 C C . ALA A 1 175 ? -6.265 9.728 -0.413 1.00 97.12 175 ALA A C 1
ATOM 1399 O O . ALA A 1 175 ? -5.313 10.166 0.233 1.00 97.12 175 ALA A O 1
ATOM 1400 N N . LEU A 1 176 ? -6.172 9.453 -1.720 1.00 96.25 176 LEU A N 1
ATOM 1401 C CA . LEU A 1 176 ? -4.973 9.703 -2.530 1.00 96.25 176 LEU A CA 1
ATOM 1402 C C . LEU A 1 176 ? -4.613 11.188 -2.545 1.00 96.25 176 LEU A C 1
ATOM 1404 O O . LEU A 1 176 ? -3.472 11.548 -2.252 1.00 96.25 176 LEU A O 1
ATOM 1408 N N . SER A 1 177 ? -5.591 12.054 -2.823 1.00 95.06 177 SER A N 1
ATOM 1409 C CA . SER A 1 177 ? -5.396 13.507 -2.812 1.00 95.06 177 SER A CA 1
ATOM 1410 C C . SER A 1 177 ? -4.929 13.994 -1.441 1.00 95.06 177 SER A C 1
ATOM 1412 O O . SER A 1 177 ? -4.041 14.843 -1.341 1.00 95.06 177 SER A O 1
ATOM 1414 N N . ASN A 1 178 ? -5.491 13.425 -0.371 1.00 95.31 178 ASN A N 1
ATOM 1415 C CA . ASN A 1 178 ? -5.113 13.764 0.991 1.00 95.31 178 ASN A CA 1
ATOM 1416 C C . ASN A 1 178 ? -3.680 13.313 1.296 1.00 95.31 178 ASN A C 1
ATOM 1418 O O . ASN A 1 178 ? -2.910 14.110 1.827 1.00 95.31 178 ASN A O 1
ATOM 1422 N N . PHE A 1 179 ? -3.300 12.086 0.915 1.00 96.19 179 PHE A N 1
ATOM 1423 C CA . PHE A 1 179 ? -1.951 11.544 1.106 1.00 96.19 179 PHE A CA 1
ATOM 1424 C C . PHE A 1 179 ? -0.890 12.360 0.360 1.00 96.19 179 PHE A C 1
ATOM 1426 O O . PHE A 1 179 ? 0.067 12.812 0.982 1.00 96.19 179 PHE A O 1
ATOM 1433 N N . ILE A 1 180 ? -1.090 12.618 -0.938 1.00 94.50 180 ILE A N 1
ATOM 1434 C CA . ILE A 1 180 ? -0.171 13.418 -1.770 1.00 94.50 180 ILE A CA 1
ATOM 1435 C C . ILE A 1 180 ? -0.083 14.863 -1.245 1.00 94.50 180 ILE A C 1
ATOM 1437 O O . ILE A 1 180 ? 0.980 15.484 -1.284 1.00 94.50 180 ILE A O 1
ATOM 1441 N N . GLY A 1 181 ? -1.188 15.372 -0.691 1.00 84.19 181 GLY A N 1
ATOM 1442 C CA . GLY A 1 181 ? -1.353 16.758 -0.275 1.00 84.19 181 GLY A CA 1
ATOM 1443 C C . GLY A 1 181 ? -1.749 17.656 -1.447 1.00 84.19 181 GLY A C 1
ATOM 1444 O O . GLY A 1 181 ? -1.423 17.390 -2.603 1.00 84.19 181 GLY A O 1
ATOM 1445 N N . ALA A 1 182 ? -2.448 18.758 -1.158 1.00 58.16 182 ALA A N 1
ATOM 1446 C CA . ALA A 1 182 ? -2.589 19.828 -2.137 1.00 58.16 182 ALA A CA 1
ATOM 1447 C C . ALA A 1 182 ? -1.178 20.327 -2.461 1.00 58.16 182 ALA A C 1
ATOM 1449 O O . ALA A 1 182 ? -0.492 20.791 -1.551 1.00 58.16 182 ALA A O 1
ATOM 1450 N N . GLY A 1 183 ? -0.733 20.169 -3.712 1.00 45.44 183 GLY A N 1
ATOM 1451 C CA . GLY A 1 183 ? 0.616 20.533 -4.134 1.00 45.44 183 GLY A CA 1
ATOM 1452 C C . GLY A 1 183 ? 0.989 21.910 -3.600 1.00 45.44 183 GLY A C 1
ATOM 1453 O O . GLY A 1 183 ? 0.457 22.927 -4.047 1.00 45.44 183 GLY A O 1
ATOM 1454 N N . THR A 1 184 ? 1.883 21.955 -2.616 1.00 35.84 184 THR A N 1
ATOM 1455 C CA . THR A 1 184 ? 2.509 23.206 -2.216 1.00 35.84 184 THR A CA 1
ATOM 1456 C C . THR A 1 184 ? 3.508 23.529 -3.310 1.00 35.84 184 THR A C 1
ATOM 1458 O O . THR A 1 184 ? 4.664 23.115 -3.255 1.00 35.84 184 THR A O 1
ATOM 1461 N N . ASN A 1 185 ? 3.023 24.220 -4.339 1.00 29.88 185 ASN A N 1
ATOM 1462 C CA . ASN A 1 185 ? 3.859 25.007 -5.229 1.00 29.88 185 ASN A CA 1
ATOM 1463 C C . ASN A 1 185 ? 4.547 26.067 -4.356 1.00 29.88 185 ASN A C 1
ATOM 1465 O O . ASN A 1 185 ? 3.964 27.117 -4.078 1.00 29.88 185 ASN A O 1
ATOM 1469 N N . GLY A 1 186 ? 5.727 25.721 -3.843 1.00 31.86 186 GLY A N 1
ATOM 1470 C CA . GLY A 1 186 ? 6.713 26.664 -3.322 1.00 31.86 186 GLY A CA 1
ATOM 1471 C C . GLY A 1 186 ? 7.584 27.188 -4.449 1.00 31.86 186 GLY A C 1
ATOM 1472 O O . GLY A 1 186 ? 7.855 26.402 -5.385 1.00 31.86 186 GLY A O 1
#

Radius of gyration: 16.76 Å; chains: 1; bounding box: 36×46×48 Å